Protein AF-0000000086434355 (afdb_homodimer)

pLDDT: mean 96.26, std 4.73, range [64.69, 98.94]

Nearest PDB structures (foldseek):
  9ayz-assembly1_A  TM=9.873E-01  e=5.883E-14  Homo sapiens
  1rq3-assembly1_A  TM=9.863E-01  e=6.807E-14  Homo sapiens
  1xye-assembly1_C  TM=9.843E-01  e=6.807E-14  Homo sapiens
  1y09-assembly1_A  TM=9.846E-01  e=1.714E-13  Homo sapiens
  1xz4-assembly1_A  TM=9.832E-01  e=1.800E-13  Homo sapiens

InterPro domains:
  IPR000971 Globin [PF00042] (28-137)
  IPR000971 Globin [PS01033] (2-142)
  IPR002338 Hemoglobin, alpha-type [PR00612] (16-28)
  IPR002338 Hemoglobin, alpha-type [PR00612] (33-43)
  IPR002338 Hemoglobin, alpha-type [PR00612] (48-57)
  IPR002338 Hemoglobin, alpha-type [PR00612] (75-88)
  IPR002338 Hemoglobin, alpha-type [PR00612] (123-139)
  IPR002338 Hemoglobin, alpha-type [cd08927] (3-142)
  IPR002340 Hemoglobin, zeta [PR00816] (2-14)
  IPR002340 Hemoglobin, zeta [PR00816] (49-58)
  IPR002340 Hemoglobin, zeta [PR00816] (73-79)
  IPR002340 Hemoglobin, zeta [PR00816] (131-139)
  IPR009050 Globin-like superfamily [SSF46458] (1-142)
  IPR012292 Globin/Protoglobin [G3DSA:1.10.490.10] (2-142)
  IPR050056 Hemoglobin and related oxygen transporters [PTHR11442] (1-142)

Sequence (284 aa):
MSLTKTERAIIVSMWGKISTQADAIGTETLERLFLSHPQTKTYFPHFDLHAGSAQLRAHGSKVVAAVGDAVKSIDNIAGALARLSELHAYILRVDPVNFKLLSHCLLVTVAARFPADFTAEAHAAWDKFLSVVSSVLTEKYRMSLTKTERAIIVSMWGKISTQADAIGTETLERLFLSHPQTKTYFPHFDLHAGSAQLRAHGSKVVAAVGDAVKSIDNIAGALARLSELHAYILRVDPVNFKLLSHCLLVTVAARFPADFTAEAHAAWDKFLSVVSSVLTEKYR

Foldseek 3Di:
DAADPVLLVLQLVLVVVCVVVQLVLLLQLVLCLCVVPVVQCVLVVPFDNDPPTPVSSVVRSVVSVLVVQCSVPVVCNLVSCVVLLCCCQPPSNRDLVSLLSSLVSSLVSSCVVCVPSCDPSSSVSSNVSSVVNSCSSCVPND/DAADPVLLVLQLVLVVVCVVVQLVLLLQLVLCLCVVPVVQCVLVVPFDNDPPTPRSSVVRSVVSVLVVQCSVPVVCNLVSCVVLLCCCQPPSNRDLVSLLSSLVSSLVSSCVVCVPSCDPSSSVSSNVSSVVNSCSSPVPND

Organism: Microcebus murinus (NCBI:txid30608)

Radius of gyration: 18.79 Å; Cα contacts (8 Å, |Δi|>4): 363; chains: 2; bounding box: 42×48×47 Å

Structure (mmCIF, N/CA/C/O backbone):
data_AF-0000000086434355-model_v1
#
loop_
_entity.id
_entity.type
_entity.pdbx_description
1 polymer 'Hemoglobin subunit zeta'
#
loop_
_atom_site.group_PDB
_atom_site.id
_atom_site.type_symbol
_atom_site.label_atom_id
_atom_site.label_alt_id
_atom_site.label_comp_id
_atom_site.label_asym_id
_atom_site.label_entity_id
_atom_site.label_seq_id
_atom_site.pdbx_PDB_ins_code
_atom_site.Cartn_x
_atom_site.Cartn_y
_atom_site.Cartn_z
_atom_site.occupancy
_atom_site.B_iso_or_equiv
_atom_site.auth_seq_id
_atom_site.auth_comp_id
_atom_site.auth_asym_id
_atom_site.auth_atom_id
_atom_site.pdbx_PDB_model_num
ATOM 1 N N . MET A 1 1 ? 12.523 -3.984 -14.367 1 66.5 1 MET A N 1
ATOM 2 C CA . MET A 1 1 ? 13.516 -3.766 -13.312 1 66.5 1 MET A CA 1
ATOM 3 C C . MET A 1 1 ? 14 -5.09 -12.742 1 66.5 1 MET A C 1
ATOM 5 O O . MET A 1 1 ? 13.211 -6.004 -12.516 1 66.5 1 MET A O 1
ATOM 9 N N . SER A 1 2 ? 15.258 -5.305 -12.781 1 87.19 2 SER A N 1
ATOM 10 C CA . SER A 1 2 ? 15.812 -6.59 -12.375 1 87.19 2 SER A CA 1
ATOM 11 C C . SER A 1 2 ? 16.031 -6.645 -10.859 1 87.19 2 SER A C 1
ATOM 13 O O . SER A 1 2 ? 16.328 -5.625 -10.242 1 87.19 2 SER A O 1
ATOM 15 N N . LEU A 1 3 ? 15.734 -7.812 -10.273 1 96.88 3 LEU A N 1
ATOM 16 C CA . LEU A 1 3 ? 15.953 -8.07 -8.852 1 96.88 3 LEU A CA 1
ATOM 17 C C . LEU A 1 3 ? 17.422 -8.406 -8.578 1 96.88 3 LEU A C 1
ATOM 19 O O . LEU A 1 3 ? 18.047 -9.141 -9.344 1 96.88 3 LEU A O 1
ATOM 23 N N . THR A 1 4 ? 17.969 -7.824 -7.551 1 97.12 4 THR A N 1
ATOM 24 C CA . THR A 1 4 ? 19.312 -8.172 -7.125 1 97.12 4 THR A CA 1
ATOM 25 C C . THR A 1 4 ? 19.328 -9.5 -6.379 1 97.12 4 THR A C 1
ATOM 27 O O . THR A 1 4 ? 18.266 -10.031 -6.035 1 97.12 4 THR A O 1
ATOM 30 N N . LYS A 1 5 ? 20.547 -10.031 -6.105 1 97.31 5 LYS A N 1
ATOM 31 C CA . LYS A 1 5 ? 20.672 -11.273 -5.348 1 97.31 5 LYS A CA 1
ATOM 32 C C . LYS A 1 5 ? 20.109 -11.125 -3.941 1 97.31 5 LYS A C 1
ATOM 34 O O . LYS A 1 5 ? 19.453 -12.039 -3.434 1 97.31 5 LYS A O 1
ATOM 39 N N . THR A 1 6 ? 20.375 -9.992 -3.305 1 97.88 6 THR A N 1
ATOM 40 C CA . THR A 1 6 ? 19.891 -9.734 -1.953 1 97.88 6 THR A CA 1
ATOM 41 C C . THR A 1 6 ? 18.359 -9.656 -1.934 1 97.88 6 THR A C 1
ATOM 43 O O . THR A 1 6 ? 17.719 -10.234 -1.057 1 97.88 6 THR A O 1
ATOM 46 N N . GLU A 1 7 ? 17.797 -8.93 -2.883 1 98.25 7 GLU A N 1
ATOM 47 C CA . GLU A 1 7 ? 16.344 -8.836 -2.973 1 98.25 7 GLU A CA 1
ATOM 48 C C . GLU A 1 7 ? 15.703 -10.211 -3.16 1 98.25 7 GLU A C 1
ATOM 50 O O . GLU A 1 7 ? 14.703 -10.531 -2.516 1 98.25 7 GLU A O 1
ATOM 55 N N . ARG A 1 8 ? 16.281 -11.023 -4.051 1 98.31 8 ARG A N 1
ATOM 56 C CA . ARG A 1 8 ? 15.773 -12.375 -4.301 1 98.31 8 ARG A CA 1
ATOM 57 C C . ARG A 1 8 ? 15.773 -13.203 -3.023 1 98.31 8 ARG A C 1
ATOM 59 O O . ARG A 1 8 ? 14.805 -13.914 -2.734 1 98.31 8 ARG A O 1
ATOM 66 N N . ALA A 1 9 ? 16.812 -13.117 -2.283 1 98.56 9 ALA A N 1
ATOM 67 C CA . ALA A 1 9 ? 16.922 -13.883 -1.04 1 98.56 9 ALA A CA 1
ATOM 68 C C . ALA A 1 9 ? 15.852 -13.453 -0.044 1 98.56 9 ALA A C 1
ATOM 70 O O . ALA A 1 9 ? 15.258 -14.297 0.637 1 98.56 9 ALA A O 1
ATOM 71 N N . ILE A 1 10 ? 15.648 -12.164 0.074 1 98.69 10 ILE A N 1
ATOM 72 C CA . ILE A 1 10 ? 14.641 -11.625 0.975 1 98.69 10 ILE A CA 1
ATOM 73 C C . ILE A 1 10 ? 13.25 -12.109 0.553 1 98.69 10 ILE A C 1
ATOM 75 O O . ILE A 1 10 ? 12.461 -12.539 1.392 1 98.69 10 ILE A O 1
ATOM 79 N N . ILE A 1 11 ? 12.984 -12.07 -0.766 1 98.81 11 ILE A N 1
ATOM 80 C CA . ILE A 1 11 ? 11.688 -12.453 -1.311 1 98.81 11 ILE A CA 1
ATOM 81 C C . ILE A 1 11 ? 11.422 -13.93 -1.021 1 98.81 11 ILE A C 1
ATOM 83 O O . ILE A 1 11 ? 10.352 -14.289 -0.532 1 98.81 11 ILE A O 1
ATOM 87 N N . VAL A 1 12 ? 12.383 -14.766 -1.285 1 98.69 12 VAL A N 1
ATOM 88 C CA . VAL A 1 12 ? 12.242 -16.203 -1.095 1 98.69 12 VAL A CA 1
ATOM 89 C C . VAL A 1 12 ? 12.086 -16.516 0.392 1 98.69 12 VAL A C 1
ATOM 91 O O . VAL A 1 12 ? 11.258 -17.344 0.775 1 98.69 12 VAL A O 1
ATOM 94 N N . SER A 1 13 ? 12.875 -15.898 1.212 1 98.69 13 SER A N 1
ATOM 95 C CA . SER A 1 13 ? 12.773 -16.109 2.652 1 98.69 13 SER A CA 1
ATOM 96 C C . SER A 1 13 ? 11.391 -15.734 3.172 1 98.69 13 SER A C 1
ATOM 98 O O . SER A 1 13 ? 10.789 -16.484 3.938 1 98.69 13 SER A O 1
ATOM 100 N N . MET A 1 14 ? 10.867 -14.594 2.793 1 98.75 14 MET A N 1
ATOM 101 C CA . MET A 1 14 ? 9.547 -14.156 3.223 1 98.75 14 MET A CA 1
ATOM 102 C C . MET A 1 14 ? 8.461 -15.094 2.699 1 98.75 14 MET A C 1
ATOM 104 O O . MET A 1 14 ? 7.469 -15.336 3.381 1 98.75 14 MET A O 1
ATOM 108 N N . TRP A 1 15 ? 8.68 -15.57 1.44 1 98.81 15 TRP A N 1
ATOM 109 C CA . TRP A 1 15 ? 7.711 -16.531 0.902 1 98.81 15 TRP A CA 1
ATOM 110 C C . TRP A 1 15 ? 7.609 -17.766 1.791 1 98.81 15 TRP A C 1
ATOM 112 O O . TRP A 1 15 ? 6.527 -18.328 1.95 1 98.81 15 TRP A O 1
ATOM 122 N N . GLY A 1 16 ? 8.734 -18.203 2.32 1 98.69 16 GLY A N 1
ATOM 123 C CA . GLY A 1 16 ? 8.711 -19.328 3.234 1 98.69 16 GLY A CA 1
ATOM 124 C C . GLY A 1 16 ? 7.719 -19.156 4.371 1 98.69 16 GLY A C 1
ATOM 125 O O . GLY A 1 16 ? 7.098 -20.125 4.812 1 98.69 16 GLY A O 1
ATOM 126 N N . LYS A 1 17 ? 7.547 -18 4.812 1 98.44 17 LYS A N 1
ATOM 127 C CA . LYS A 1 17 ? 6.578 -17.688 5.863 1 98.44 17 LYS A CA 1
ATOM 128 C C . LYS A 1 17 ? 5.172 -17.547 5.285 1 98.44 17 LYS A C 1
ATOM 130 O O . LYS A 1 17 ? 4.215 -18.109 5.816 1 98.44 17 LYS A O 1
ATOM 135 N N . ILE A 1 18 ? 5.016 -16.844 4.227 1 98.69 18 ILE A N 1
ATOM 136 C CA . ILE A 1 18 ? 3.732 -16.562 3.594 1 98.69 18 ILE A CA 1
ATOM 137 C C . ILE A 1 18 ? 3.066 -17.875 3.172 1 98.69 18 ILE A C 1
ATOM 139 O O . ILE A 1 18 ? 1.862 -18.047 3.369 1 98.69 18 ILE A O 1
ATOM 143 N N . SER A 1 19 ? 3.896 -18.75 2.633 1 98.5 19 SER A N 1
ATOM 144 C CA . SER A 1 19 ? 3.361 -20 2.08 1 98.5 19 SER A CA 1
ATOM 145 C C . SER A 1 19 ? 2.719 -20.844 3.166 1 98.5 19 SER A C 1
ATOM 147 O O . SER A 1 19 ? 1.856 -21.688 2.877 1 98.5 19 SER A O 1
ATOM 149 N N . THR A 1 20 ? 3.096 -20.656 4.426 1 98.31 20 THR A N 1
ATOM 150 C CA . THR A 1 20 ? 2.539 -21.422 5.527 1 98.31 20 THR A CA 1
ATOM 151 C C . THR A 1 20 ? 1.112 -20.984 5.836 1 98.31 20 THR A C 1
ATOM 153 O O . THR A 1 20 ? 0.379 -21.672 6.543 1 98.31 20 THR A O 1
ATOM 156 N N . GLN A 1 21 ? 0.699 -19.828 5.344 1 98.06 21 GLN A N 1
ATOM 157 C CA . GLN A 1 21 ? -0.635 -19.281 5.57 1 98.06 21 GLN A CA 1
ATOM 158 C C . GLN A 1 21 ? -1.243 -18.75 4.27 1 98.06 21 GLN A C 1
ATOM 160 O O . GLN A 1 21 ? -1.937 -17.734 4.27 1 98.06 21 GLN A O 1
ATOM 165 N N . AL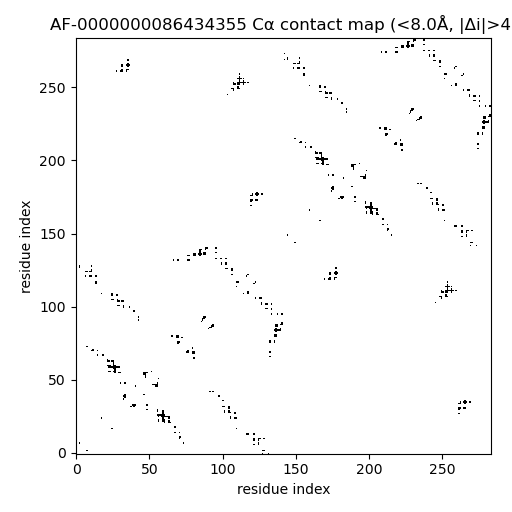A A 1 22 ? -0.923 -19.359 3.213 1 97.25 22 ALA A N 1
ATOM 166 C CA . ALA A 1 22 ? -1.22 -18.859 1.871 1 97.25 22 ALA A CA 1
ATOM 167 C C . ALA A 1 22 ? -2.717 -18.609 1.695 1 97.25 22 ALA A C 1
ATOM 169 O O . ALA A 1 22 ? -3.129 -17.547 1.234 1 97.25 22 ALA A O 1
ATOM 170 N N . ASP A 1 23 ? -3.576 -19.562 2.121 1 96.75 23 ASP A N 1
ATOM 171 C CA . ASP A 1 23 ? -5.016 -19.438 1.919 1 96.75 23 ASP A CA 1
ATOM 172 C C . ASP A 1 23 ? -5.59 -18.266 2.705 1 96.75 23 ASP A C 1
ATOM 174 O O . ASP A 1 23 ? -6.395 -17.5 2.176 1 96.75 23 ASP A O 1
ATOM 178 N N . ALA A 1 24 ? -5.188 -18.203 3.959 1 97.19 24 ALA A N 1
ATOM 179 C CA . ALA A 1 24 ? -5.668 -17.109 4.809 1 97.19 24 ALA A CA 1
ATOM 180 C C . ALA A 1 24 ? -5.199 -15.758 4.281 1 97.19 24 ALA A C 1
ATOM 182 O O . ALA A 1 24 ? -5.973 -14.797 4.262 1 97.19 24 ALA A O 1
ATOM 183 N N . ILE A 1 25 ? -3.957 -15.672 3.82 1 98.44 25 ILE A N 1
ATOM 184 C CA . ILE A 1 25 ? -3.383 -14.43 3.316 1 98.44 25 ILE A CA 1
ATOM 185 C C . ILE A 1 25 ? -4.078 -14.031 2.018 1 98.44 25 ILE A C 1
ATOM 187 O O . ILE A 1 25 ? -4.441 -12.867 1.832 1 98.44 25 ILE A O 1
ATOM 191 N N . GLY A 1 26 ? -4.285 -14.992 1.132 1 98.44 26 GLY A N 1
ATOM 192 C CA . GLY A 1 26 ? -4.992 -14.711 -0.105 1 9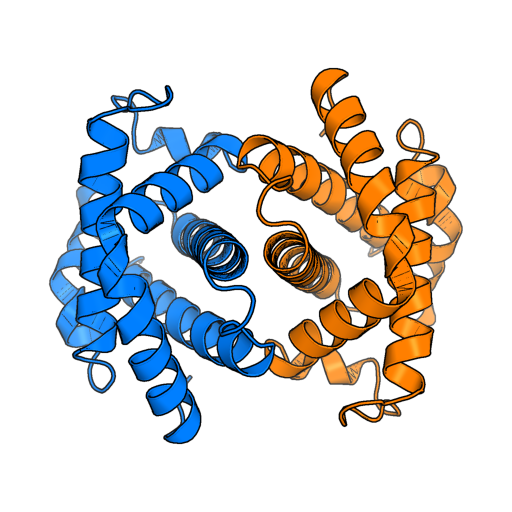8.44 26 GLY A CA 1
ATOM 193 C C . GLY A 1 26 ? -6.402 -14.195 0.119 1 98.44 26 GLY A C 1
ATOM 194 O O . GLY A 1 26 ? -6.816 -13.211 -0.496 1 98.44 26 GLY A O 1
ATOM 195 N N . THR A 1 27 ? -7.109 -14.836 1.021 1 97.94 27 THR A N 1
ATOM 196 C CA . THR A 1 27 ? -8.484 -14.438 1.321 1 97.94 27 THR A CA 1
ATOM 197 C C . THR A 1 27 ? -8.531 -13.023 1.89 1 97.94 27 THR A C 1
ATOM 199 O O . THR A 1 27 ? -9.32 -12.195 1.439 1 97.94 27 THR A O 1
ATOM 202 N N . GLU A 1 28 ? -7.711 -12.773 2.836 1 97.81 28 GLU A N 1
ATOM 203 C CA . GLU A 1 28 ? -7.688 -11.453 3.467 1 97.81 28 GLU A CA 1
ATOM 204 C C . GLU A 1 28 ? -7.258 -10.375 2.477 1 97.81 28 GLU A C 1
ATOM 206 O O . GLU A 1 28 ? -7.762 -9.258 2.518 1 97.81 28 GLU A O 1
ATOM 211 N N . THR A 1 29 ? -6.32 -10.703 1.637 1 98.56 29 THR A N 1
ATOM 212 C CA . THR A 1 29 ? -5.871 -9.758 0.621 1 98.56 29 THR A CA 1
ATOM 213 C C . THR A 1 29 ? -7.027 -9.344 -0.281 1 98.56 29 THR A C 1
ATOM 215 O O . THR A 1 29 ? -7.211 -8.156 -0.564 1 98.56 29 THR A O 1
ATOM 218 N N . LEU A 1 30 ? -7.84 -10.297 -0.682 1 98.12 30 LEU A N 1
ATOM 219 C CA . LEU A 1 30 ? -8.984 -10 -1.531 1 98.12 30 LEU A CA 1
ATOM 220 C C . LEU A 1 30 ? -10.039 -9.211 -0.76 1 98.12 30 LEU A C 1
ATOM 222 O O . LEU A 1 30 ? -10.68 -8.312 -1.312 1 98.12 30 LEU A O 1
ATOM 226 N N . GLU A 1 31 ? -10.25 -9.57 0.471 1 97.75 31 GLU A N 1
ATOM 227 C CA . GLU A 1 31 ? -11.172 -8.805 1.306 1 97.75 31 GLU A CA 1
ATOM 228 C C . GLU A 1 31 ? -10.766 -7.336 1.375 1 97.75 31 GLU A C 1
ATOM 230 O O . GLU A 1 31 ? -11.602 -6.445 1.21 1 97.75 31 GLU A O 1
ATOM 235 N N . ARG A 1 32 ? -9.516 -7.078 1.602 1 98.31 32 ARG A N 1
ATOM 236 C CA . ARG A 1 32 ? -9.008 -5.711 1.651 1 98.31 32 ARG A CA 1
ATOM 237 C C . ARG A 1 32 ? -9.172 -5.016 0.304 1 98.31 32 ARG A C 1
ATOM 239 O O . ARG A 1 32 ? -9.492 -3.826 0.249 1 98.31 32 ARG A O 1
ATOM 246 N N . LEU A 1 33 ? -8.961 -5.789 -0.751 1 98.44 33 LEU A N 1
ATOM 247 C CA . LEU A 1 33 ? -9.117 -5.203 -2.078 1 98.44 33 LEU A CA 1
ATOM 248 C C . LEU A 1 33 ? -10.547 -4.719 -2.299 1 98.44 33 LEU A C 1
ATOM 250 O O . LEU A 1 33 ? -10.766 -3.568 -2.686 1 98.44 33 LEU A O 1
ATOM 254 N N . PHE A 1 34 ? -11.523 -5.523 -2.002 1 97.88 34 PHE A N 1
ATOM 255 C CA . PHE A 1 34 ? -12.914 -5.195 -2.32 1 97.88 34 PHE A CA 1
ATOM 256 C C . PHE A 1 34 ? -13.445 -4.129 -1.372 1 97.88 34 PHE A C 1
ATOM 258 O O . PHE A 1 34 ? -14.273 -3.305 -1.765 1 97.88 34 PHE A O 1
ATOM 265 N N . LEU A 1 35 ? -12.977 -4.07 -0.185 1 97.19 35 LEU A N 1
ATOM 266 C CA . LEU A 1 35 ? -13.43 -3.055 0.761 1 97.19 35 LEU A CA 1
ATOM 267 C C . LEU A 1 35 ? -12.789 -1.704 0.457 1 97.19 35 LEU A C 1
ATOM 269 O O . LEU A 1 35 ? -13.445 -0.666 0.549 1 97.19 35 LEU A O 1
ATOM 273 N N . SER A 1 36 ? -11.547 -1.716 0.035 1 97.81 36 SER A N 1
ATOM 274 C CA . SER A 1 36 ? -10.836 -0.47 -0.225 1 97.81 36 SER A CA 1
ATOM 275 C C . SER A 1 36 ? -11.133 0.057 -1.625 1 97.81 36 SER A C 1
ATOM 277 O O . SER A 1 36 ? -11.094 1.267 -1.859 1 97.81 36 SER A O 1
ATOM 279 N N . HIS A 1 37 ? -11.359 -0.872 -2.535 1 97.94 37 HIS A N 1
ATOM 280 C CA . HIS A 1 37 ? -11.609 -0.533 -3.934 1 97.94 37 HIS A CA 1
ATOM 281 C C . HIS A 1 37 ? -12.828 -1.27 -4.473 1 97.94 37 HIS A C 1
ATOM 283 O O . HIS A 1 37 ? -12.703 -2.121 -5.355 1 97.94 37 HIS A O 1
ATOM 289 N N . PRO A 1 38 ? -14 -0.85 -4.051 1 96.19 38 PRO A N 1
ATOM 290 C CA . PRO A 1 38 ? -15.219 -1.585 -4.395 1 96.19 38 PRO A CA 1
ATOM 291 C C . PRO A 1 38 ? -15.453 -1.663 -5.902 1 96.19 38 PRO A C 1
ATOM 293 O O . PRO A 1 38 ? -16.125 -2.584 -6.379 1 96.19 38 PRO A O 1
ATOM 296 N N . GLN A 1 39 ? -14.883 -0.741 -6.684 1 96 39 GLN A N 1
ATOM 297 C CA . GLN A 1 39 ? -15.055 -0.746 -8.133 1 96 39 GLN A CA 1
ATOM 298 C C . GLN A 1 39 ? -14.438 -1.993 -8.758 1 96 39 GLN A C 1
ATOM 300 O O . GLN A 1 39 ? -14.805 -2.387 -9.867 1 96 39 GLN A O 1
ATOM 305 N N . THR A 1 40 ? -13.484 -2.691 -8.07 1 97.12 40 THR A N 1
ATOM 306 C CA . THR A 1 40 ? -12.836 -3.887 -8.594 1 97.12 40 THR A CA 1
ATOM 307 C C . THR A 1 40 ? -13.812 -5.062 -8.625 1 97.12 40 THR A C 1
ATOM 309 O O . THR A 1 40 ? -13.602 -6.035 -9.352 1 97.12 40 THR A O 1
ATOM 312 N N . LYS A 1 41 ? -14.844 -4.949 -7.891 1 95.38 41 LYS A N 1
ATOM 313 C CA . LYS A 1 41 ? -15.836 -6.012 -7.809 1 95.38 41 LYS A CA 1
ATOM 314 C C . LYS A 1 41 ? -16.516 -6.227 -9.156 1 95.38 41 LYS A C 1
ATOM 316 O O . LYS A 1 41 ? -17.062 -7.301 -9.422 1 95.38 41 LYS A O 1
ATOM 321 N N . THR A 1 42 ? -16.484 -5.242 -10.031 1 95.81 42 THR A N 1
ATOM 322 C CA . THR A 1 42 ? -17.125 -5.312 -11.336 1 95.81 42 THR A CA 1
ATOM 323 C C . THR A 1 42 ? -16.656 -6.535 -12.109 1 95.81 42 THR A C 1
ATOM 325 O O . THR A 1 42 ? -17.406 -7.109 -12.898 1 95.81 42 THR A O 1
ATOM 328 N N . TYR A 1 43 ? -15.484 -7.031 -11.836 1 94.38 43 TYR A N 1
ATOM 329 C CA . TYR A 1 43 ? -14.891 -8.148 -12.555 1 94.38 43 TYR A CA 1
ATOM 330 C C . TYR A 1 43 ? -15.234 -9.477 -11.883 1 94.38 43 TYR A C 1
ATOM 332 O O . TYR A 1 43 ? -14.906 -10.547 -12.406 1 94.38 43 TYR A O 1
ATOM 340 N N . PHE A 1 44 ? -15.891 -9.328 -10.742 1 95.19 44 PHE A N 1
ATOM 341 C CA . PHE A 1 44 ? -16.25 -10.492 -9.945 1 95.19 44 PHE A CA 1
ATOM 342 C C . PHE A 1 44 ? -17.734 -10.453 -9.562 1 95.19 44 PHE A C 1
ATOM 344 O O . PHE A 1 44 ? -18.078 -10.594 -8.391 1 95.19 44 PHE A O 1
ATOM 351 N N . PRO A 1 45 ? -18.578 -10.312 -10.516 1 91.69 45 PRO A N 1
ATOM 352 C CA . PRO A 1 45 ? -19.984 -10.039 -10.227 1 91.69 45 PRO A CA 1
ATOM 353 C C . PRO A 1 45 ? -20.625 -11.125 -9.359 1 91.69 45 PRO A C 1
ATOM 355 O O . PRO A 1 45 ? -21.562 -10.844 -8.602 1 91.69 45 PRO A O 1
ATOM 358 N N . HIS A 1 46 ? -20.141 -12.305 -9.32 1 90.19 46 HIS A N 1
ATOM 359 C CA . HIS A 1 46 ? -20.812 -13.398 -8.617 1 90.19 46 HIS A CA 1
ATOM 360 C C . HIS A 1 46 ? -20.188 -13.633 -7.246 1 90.19 46 HIS A C 1
ATOM 362 O O . HIS A 1 46 ? -20.625 -14.508 -6.5 1 90.19 46 HIS A O 1
ATOM 368 N N . PHE A 1 47 ? -19.219 -12.867 -6.93 1 91.88 47 PHE A N 1
ATOM 369 C CA . PHE A 1 47 ? -18.547 -13.086 -5.656 1 91.88 47 PHE A CA 1
ATOM 370 C C . PHE A 1 47 ? -19.422 -12.648 -4.492 1 91.88 47 PHE A C 1
ATOM 372 O O . PHE A 1 47 ? -19.984 -11.547 -4.512 1 91.88 47 PHE A O 1
ATOM 379 N N . ASP A 1 48 ? -19.516 -13.453 -3.572 1 91.75 48 ASP A N 1
ATOM 380 C CA . ASP A 1 48 ? -20.031 -13.078 -2.256 1 91.75 48 ASP A CA 1
ATOM 381 C C . ASP A 1 48 ? -18.922 -12.469 -1.393 1 91.75 48 ASP A C 1
ATOM 383 O O . ASP A 1 48 ? -17.859 -13.07 -1.212 1 91.75 48 ASP A O 1
ATOM 387 N N . LEU A 1 49 ? -19.125 -11.281 -0.75 1 88.25 49 LEU A N 1
ATOM 388 C CA . LEU A 1 49 ? -18.062 -10.578 -0.048 1 88.25 49 LEU A CA 1
ATOM 389 C C . LEU A 1 49 ? -18.25 -10.664 1.463 1 88.25 49 LEU A C 1
ATOM 391 O O . LEU A 1 49 ? -17.562 -9.984 2.223 1 88.25 49 LEU A O 1
ATOM 395 N N . HIS A 1 50 ? -19.078 -11.453 1.867 1 86.69 50 HIS A N 1
ATOM 396 C CA . HIS A 1 50 ? -19.266 -11.617 3.303 1 86.69 50 HIS A CA 1
ATOM 397 C C . HIS A 1 50 ? -18.125 -12.398 3.934 1 86.69 50 HIS A C 1
ATOM 399 O O . HIS A 1 50 ? -17.391 -13.102 3.234 1 86.69 50 HIS A O 1
ATOM 405 N N . ALA A 1 51 ? -17.984 -12.211 5.23 1 83.75 51 ALA A N 1
ATOM 406 C CA . ALA A 1 51 ? -16.953 -12.938 5.965 1 83.75 51 ALA A CA 1
ATOM 407 C C . ALA A 1 51 ? 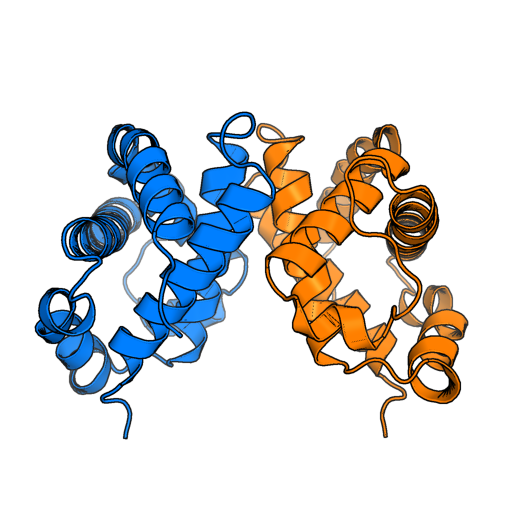-17.125 -14.445 5.785 1 83.75 51 ALA A C 1
ATOM 409 O O . ALA A 1 51 ? -18.234 -14.977 5.902 1 83.75 51 ALA A O 1
ATOM 410 N N . GLY A 1 52 ? -16.078 -15.094 5.438 1 84.75 52 GLY A N 1
ATOM 411 C CA . GLY A 1 52 ? -16.109 -16.547 5.277 1 84.75 52 GLY A CA 1
ATOM 412 C C . GLY A 1 52 ? -16.516 -16.969 3.881 1 84.75 52 GLY A C 1
ATOM 413 O O . GLY A 1 52 ? -16.734 -18.156 3.631 1 84.75 52 GLY A O 1
ATOM 414 N N . SER A 1 53 ? -16.656 -16.156 2.975 1 93 53 SER A N 1
ATOM 415 C CA . SER A 1 53 ? -17.016 -16.438 1.591 1 93 53 SER A CA 1
ATOM 416 C C . SER A 1 53 ? -16.109 -17.5 0.989 1 93 53 SER A C 1
ATOM 418 O O . SER A 1 53 ? -14.891 -17.359 0.991 1 93 53 SER A O 1
ATOM 420 N N . ALA A 1 54 ? -16.75 -18.547 0.428 1 94.38 54 ALA A N 1
ATOM 421 C CA . ALA A 1 54 ? -16.016 -19.609 -0.241 1 94.38 54 ALA A CA 1
ATOM 422 C C . ALA A 1 54 ? -15.367 -19.109 -1.528 1 94.38 54 ALA A C 1
ATOM 424 O O . ALA A 1 54 ? -14.281 -19.562 -1.901 1 94.38 54 ALA A O 1
ATOM 425 N N . GLN A 1 55 ? -16.047 -18.203 -2.158 1 95.81 55 GLN A N 1
ATOM 426 C CA . GLN A 1 55 ? -15.516 -17.641 -3.402 1 95.81 55 GLN A CA 1
ATOM 427 C C . GLN A 1 55 ? -14.258 -16.828 -3.148 1 95.81 55 GLN A C 1
ATOM 429 O O . GLN A 1 55 ? -13.281 -16.922 -3.895 1 95.81 55 GLN A O 1
ATOM 434 N N . LEU A 1 56 ? -14.266 -16.047 -2.078 1 96.06 56 LEU A N 1
ATOM 435 C CA . LEU A 1 56 ? -13.078 -15.289 -1.703 1 96.06 56 LEU A CA 1
ATOM 436 C C . LEU A 1 56 ? -11.922 -16.219 -1.345 1 96.06 56 LEU A C 1
ATOM 438 O O . LEU A 1 56 ? -10.789 -15.984 -1.764 1 96.06 56 LEU A O 1
ATOM 442 N N . ARG A 1 57 ? -12.273 -17.234 -0.656 1 96.88 57 ARG A N 1
ATOM 443 C CA . ARG A 1 57 ? -11.234 -18.172 -0.254 1 96.88 57 ARG A CA 1
ATOM 444 C C . ARG A 1 57 ? -10.625 -18.859 -1.469 1 96.88 57 ARG A C 1
ATOM 446 O O . ARG A 1 57 ? -9.398 -18.953 -1.588 1 96.88 57 ARG A O 1
ATOM 453 N N . ALA A 1 58 ? -11.422 -19.328 -2.346 1 97 58 ALA A N 1
ATOM 454 C CA . ALA A 1 58 ? -10.961 -20.062 -3.525 1 97 58 ALA A CA 1
ATOM 455 C C . ALA A 1 58 ? -10.109 -19.156 -4.422 1 97 58 ALA A C 1
ATOM 457 O O . ALA A 1 58 ? -9.016 -19.547 -4.844 1 97 58 ALA A O 1
ATOM 458 N N . HIS A 1 59 ? -10.586 -17.938 -4.727 1 97.25 59 HIS A N 1
ATOM 459 C CA . HIS A 1 59 ? -9.836 -17.062 -5.609 1 97.25 59 HIS A CA 1
ATOM 460 C C . HIS A 1 59 ? -8.586 -16.516 -4.922 1 97.25 59 HIS A C 1
ATOM 462 O O . HIS A 1 59 ? -7.547 -16.359 -5.559 1 97.25 59 HIS A O 1
ATOM 468 N N . GLY A 1 60 ? -8.719 -16.234 -3.605 1 97.62 60 GLY A N 1
ATOM 469 C CA . GLY A 1 60 ? -7.547 -15.82 -2.852 1 97.62 60 GLY A CA 1
ATOM 470 C C . GLY A 1 60 ? -6.43 -16.844 -2.887 1 97.62 60 GLY A C 1
ATOM 471 O O . GLY A 1 60 ? -5.258 -16.484 -3.027 1 97.62 60 GLY A O 1
ATOM 472 N N . SER A 1 61 ? -6.812 -18.078 -2.797 1 97.69 61 SER A N 1
ATOM 473 C CA . SER A 1 61 ? -5.844 -19.172 -2.869 1 97.69 61 SER A CA 1
ATOM 474 C C . SER A 1 61 ? -5.164 -19.203 -4.234 1 97.69 61 SER A C 1
ATOM 476 O O . SER A 1 61 ? -3.959 -19.438 -4.328 1 97.69 61 SER A O 1
ATOM 478 N N . LYS A 1 62 ? -5.898 -18.953 -5.27 1 97.5 62 LYS A N 1
ATOM 479 C CA . LYS A 1 62 ? -5.332 -18.938 -6.617 1 97.5 62 LYS A CA 1
ATOM 480 C C . LYS A 1 62 ? -4.34 -17.797 -6.781 1 97.5 62 LYS A C 1
ATOM 482 O O . LYS A 1 62 ? -3.287 -17.953 -7.398 1 97.5 62 LYS A O 1
ATOM 487 N N . VAL A 1 63 ? -4.719 -16.656 -6.258 1 97.94 63 VAL A N 1
ATOM 488 C CA . VAL A 1 63 ? -3.881 -15.461 -6.367 1 97.94 63 VAL A CA 1
ATOM 489 C C . VAL A 1 63 ? -2.535 -15.711 -5.691 1 97.94 63 VAL A C 1
ATOM 49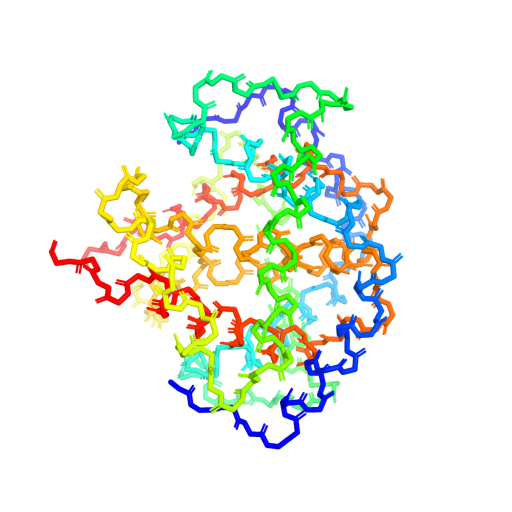1 O O . VAL A 1 63 ? -1.479 -15.492 -6.289 1 97.94 63 VAL A O 1
ATOM 494 N N . VAL A 1 64 ? -2.539 -16.172 -4.449 1 98.56 64 VAL A N 1
ATOM 495 C CA . VAL A 1 64 ? -1.302 -16.359 -3.697 1 98.56 64 VAL A CA 1
ATOM 496 C C . VAL A 1 64 ? -0.501 -17.516 -4.285 1 98.56 64 VAL A C 1
ATOM 498 O O . VAL A 1 64 ? 0.731 -17.484 -4.297 1 98.56 64 VAL A O 1
ATOM 501 N N . ALA A 1 65 ? -1.191 -18.531 -4.805 1 98.31 65 ALA A N 1
ATOM 502 C CA . ALA A 1 65 ? -0.492 -19.625 -5.492 1 98.31 65 ALA A CA 1
ATOM 503 C C . ALA A 1 65 ? 0.284 -19.094 -6.695 1 98.31 65 ALA A C 1
ATOM 505 O O . ALA A 1 65 ? 1.414 -19.516 -6.945 1 98.31 65 ALA A O 1
ATOM 506 N N . ALA A 1 66 ? -0.335 -18.172 -7.461 1 98.44 66 ALA A N 1
ATOM 507 C CA . ALA A 1 66 ? 0.34 -17.578 -8.609 1 98.44 66 ALA A CA 1
ATOM 508 C C . ALA A 1 66 ? 1.558 -16.766 -8.164 1 98.44 66 ALA A C 1
ATOM 510 O O . ALA A 1 66 ? 2.596 -16.781 -8.836 1 98.44 66 ALA A O 1
ATOM 511 N N . VAL A 1 67 ? 1.404 -16.062 -7.078 1 98.81 67 VAL A N 1
ATOM 512 C CA . VAL A 1 67 ? 2.539 -15.344 -6.504 1 98.81 67 VAL A CA 1
ATOM 513 C C . VAL A 1 67 ? 3.641 -16.328 -6.137 1 98.81 67 VAL A C 1
ATOM 515 O O . VAL A 1 67 ? 4.82 -16.078 -6.391 1 98.81 67 VAL A O 1
ATOM 518 N N . GLY A 1 68 ? 3.293 -17.406 -5.527 1 98.75 68 GLY A N 1
ATOM 519 C CA . GLY A 1 68 ? 4.25 -18.453 -5.207 1 98.75 68 GLY A CA 1
ATOM 520 C C . GLY A 1 68 ? 4.961 -19.016 -6.426 1 98.75 68 GLY A C 1
ATOM 521 O O . GLY A 1 68 ? 6.172 -19.234 -6.395 1 98.75 68 GLY A O 1
ATOM 522 N N . ASP A 1 69 ? 4.238 -19.25 -7.504 1 98.5 69 ASP A N 1
ATOM 523 C CA . ASP A 1 69 ? 4.84 -19.703 -8.75 1 98.5 69 ASP A CA 1
ATOM 524 C C . ASP A 1 69 ? 5.879 -18.703 -9.258 1 98.5 69 ASP A C 1
ATOM 526 O O . ASP A 1 69 ? 6.941 -19.109 -9.75 1 98.5 69 ASP A O 1
ATOM 530 N N . ALA A 1 70 ? 5.516 -17.453 -9.18 1 98.62 70 ALA A N 1
ATOM 531 C CA . ALA A 1 70 ? 6.449 -16.406 -9.578 1 98.62 70 ALA A CA 1
ATOM 532 C C . ALA A 1 70 ? 7.711 -16.438 -8.719 1 98.62 70 ALA A C 1
ATOM 534 O O . ALA A 1 70 ? 8.82 -16.281 -9.234 1 98.62 70 ALA A O 1
ATOM 535 N N . VAL A 1 71 ? 7.57 -16.641 -7.387 1 98.81 71 VAL A N 1
ATOM 536 C CA . VAL A 1 71 ? 8.711 -16.703 -6.48 1 98.81 71 VAL A CA 1
ATOM 537 C C . VAL A 1 71 ? 9.602 -17.891 -6.844 1 98.81 71 VAL A C 1
ATOM 539 O O . VAL A 1 71 ? 10.82 -17.766 -6.906 1 98.81 71 VAL A O 1
ATOM 542 N N . LYS A 1 72 ? 9 -19 -7.105 1 98.19 72 LYS A N 1
ATOM 543 C CA . LYS A 1 72 ? 9.734 -20.219 -7.43 1 98.19 72 LYS A CA 1
ATOM 544 C C . LYS A 1 72 ? 10.477 -20.078 -8.758 1 98.19 72 LYS A C 1
ATOM 546 O O . LYS A 1 72 ? 11.492 -20.75 -8.977 1 98.19 72 LYS A O 1
ATOM 551 N N . SER A 1 73 ? 9.953 -19.25 -9.602 1 98.31 73 SER A N 1
ATOM 552 C CA . SER A 1 73 ? 10.547 -19 -10.914 1 98.31 73 SER A CA 1
ATOM 553 C C . SER A 1 73 ? 11.062 -17.562 -11.023 1 98.31 73 SER A C 1
ATOM 555 O O . SER A 1 73 ? 10.844 -16.906 -12.039 1 98.31 73 SER A O 1
ATOM 557 N N . ILE A 1 74 ? 11.648 -17.094 -9.977 1 97.88 74 ILE A N 1
ATOM 558 C CA . ILE A 1 74 ? 12 -15.688 -9.828 1 97.88 74 ILE A CA 1
ATOM 559 C C . ILE A 1 74 ? 12.953 -15.273 -10.945 1 97.88 74 ILE A C 1
ATOM 561 O O . ILE A 1 74 ? 13.039 -14.094 -11.297 1 97.88 74 ILE A O 1
ATOM 565 N N . ASP A 1 75 ? 13.648 -16.219 -11.625 1 96.12 75 ASP A N 1
ATOM 566 C CA . ASP A 1 75 ? 14.555 -15.93 -12.734 1 96.12 75 ASP A CA 1
ATOM 567 C C . ASP A 1 75 ? 13.805 -15.898 -14.062 1 96.12 75 ASP A C 1
ATOM 569 O O . ASP A 1 75 ? 14.359 -15.484 -15.086 1 96.12 75 ASP A O 1
ATOM 573 N N . ASN A 1 76 ? 12.578 -16.328 -14.094 1 97.38 76 ASN A N 1
ATOM 574 C CA . ASN A 1 76 ? 11.742 -16.344 -15.289 1 97.38 76 ASN A CA 1
ATOM 575 C C . ASN A 1 76 ? 10.266 -16.203 -14.938 1 97.38 76 ASN A C 1
ATOM 577 O O . ASN A 1 76 ? 9.453 -17.062 -15.297 1 97.38 76 ASN A O 1
ATOM 581 N N . ILE A 1 77 ? 9.93 -15.062 -14.391 1 97.94 77 ILE A N 1
ATOM 582 C CA . ILE A 1 77 ? 8.57 -14.781 -13.945 1 97.94 77 ILE A CA 1
ATOM 583 C C . ILE A 1 77 ? 7.633 -14.727 -15.148 1 97.94 77 ILE A C 1
ATOM 585 O O . ILE A 1 77 ? 6.52 -15.25 -15.094 1 97.94 77 ILE A O 1
ATOM 589 N N . ALA A 1 78 ? 8.055 -14.133 -16.234 1 97.25 78 ALA A N 1
ATOM 590 C CA . ALA A 1 78 ? 7.242 -14.023 -17.438 1 97.25 78 ALA A CA 1
ATOM 591 C C . ALA A 1 78 ? 6.809 -15.398 -17.938 1 97.25 78 ALA A C 1
ATOM 593 O O . ALA A 1 78 ? 5.645 -15.602 -18.297 1 97.25 78 ALA A O 1
ATOM 594 N N . GLY A 1 79 ? 7.754 -16.328 -18 1 97.62 79 GLY A N 1
ATOM 595 C CA . GLY A 1 79 ? 7.418 -17.672 -18.406 1 97.62 79 GLY A CA 1
ATOM 596 C C . GLY A 1 79 ? 6.438 -18.359 -17.469 1 97.62 79 GLY A C 1
ATOM 597 O O . GLY A 1 79 ? 5.492 -19.016 -17.922 1 97.62 79 GLY A O 1
ATOM 598 N N . ALA A 1 80 ? 6.609 -18.219 -16.188 1 97.81 80 ALA A N 1
ATOM 599 C CA . ALA A 1 80 ? 5.789 -18.875 -15.172 1 97.81 80 ALA A CA 1
ATOM 600 C C . ALA A 1 80 ? 4.352 -18.375 -15.211 1 97.81 80 ALA A C 1
ATOM 602 O O . ALA A 1 80 ? 3.412 -19.109 -14.93 1 97.81 80 ALA A O 1
ATOM 603 N N . LEU A 1 81 ? 4.203 -17.047 -15.57 1 98 81 LEU A N 1
ATOM 604 C CA . LEU A 1 81 ? 2.877 -16.438 -15.469 1 98 81 LEU A CA 1
ATOM 605 C C . LEU A 1 81 ? 2.301 -16.172 -16.859 1 98 81 LEU A C 1
ATOM 607 O O . LEU A 1 81 ? 1.334 -15.43 -17 1 98 81 LEU A O 1
ATOM 611 N N . ALA A 1 82 ? 2.879 -16.766 -17.891 1 96.94 82 ALA A N 1
ATOM 612 C CA . ALA A 1 82 ? 2.482 -16.516 -19.281 1 96.94 82 ALA A CA 1
ATOM 613 C C . ALA A 1 82 ? 1.006 -16.828 -19.484 1 96.94 82 ALA A C 1
ATOM 615 O O . ALA A 1 82 ? 0.276 -16.031 -20.094 1 96.94 82 ALA A O 1
ATOM 616 N N . ARG A 1 83 ? 0.574 -17.984 -19.047 1 96.88 83 ARG A N 1
ATOM 617 C CA . ARG A 1 83 ? -0.815 -18.391 -19.234 1 96.88 83 ARG A CA 1
ATOM 618 C C . ARG A 1 83 ? -1.766 -17.453 -18.5 1 96.88 83 ARG A C 1
ATOM 620 O O . ARG A 1 83 ? -2.818 -17.078 -19.031 1 96.88 83 ARG A O 1
ATOM 627 N N . LEU A 1 84 ? -1.36 -17.031 -17.297 1 96.81 84 LEU A N 1
ATOM 628 C CA . LEU A 1 84 ? -2.193 -16.109 -16.531 1 96.81 84 LEU A CA 1
ATOM 629 C C . LEU A 1 84 ? -2.248 -14.742 -17.188 1 96.81 84 LEU A C 1
ATOM 631 O O . LEU A 1 84 ? -3.285 -14.078 -17.156 1 96.81 84 LEU A O 1
ATOM 635 N N . SER A 1 85 ? -1.104 -14.312 -17.688 1 96.44 85 SER A N 1
ATOM 636 C CA . SER A 1 85 ? -1.063 -13.047 -18.422 1 96.44 85 SER A CA 1
ATOM 637 C C . SER A 1 85 ? -2.041 -13.055 -19.594 1 96.44 85 SER A C 1
ATOM 639 O O . SER A 1 85 ? -2.818 -12.109 -19.75 1 96.44 85 SER A O 1
ATOM 641 N N . GLU A 1 86 ? -2.078 -14.078 -20.359 1 95.81 86 GLU A N 1
ATOM 642 C CA . GLU A 1 86 ? -2.988 -14.219 -21.5 1 95.81 86 GLU A CA 1
ATOM 643 C C . GLU A 1 86 ? -4.441 -14.273 -21.031 1 95.81 86 GLU A C 1
ATOM 645 O O . GLU A 1 86 ? -5.309 -13.617 -21.609 1 95.81 86 GLU A O 1
ATOM 650 N N . LEU A 1 87 ? -4.688 -15.047 -20.031 1 96 87 LEU A N 1
ATOM 651 C CA . LEU A 1 87 ? -6.031 -15.188 -19.484 1 96 87 LEU A CA 1
ATOM 652 C C . LEU A 1 87 ? -6.594 -13.844 -19.047 1 96 87 LEU A C 1
ATOM 654 O O . LEU A 1 87 ? -7.719 -13.484 -19.406 1 96 87 LEU A O 1
ATOM 658 N N . HIS A 1 88 ? -5.824 -13.023 -18.297 1 95.31 88 HIS A N 1
ATOM 659 C CA . HIS A 1 88 ? -6.297 -11.75 -17.75 1 95.31 88 HIS A CA 1
ATOM 660 C C . HIS A 1 88 ? -6.434 -10.695 -18.844 1 95.31 88 HIS A C 1
ATOM 662 O O . HIS A 1 88 ? -7.312 -9.836 -18.781 1 95.31 88 HIS A O 1
ATOM 668 N N . ALA A 1 89 ? -5.625 -10.805 -19.938 1 93.25 89 ALA A N 1
ATOM 669 C CA . ALA A 1 89 ? -5.633 -9.797 -21 1 93.25 89 ALA A CA 1
ATOM 670 C C . ALA A 1 89 ? -6.746 -10.07 -22 1 93.25 89 ALA A C 1
ATOM 672 O O . ALA A 1 89 ? -7.418 -9.141 -22.469 1 93.25 89 ALA A O 1
ATOM 673 N N . TYR A 1 90 ? -7.02 -11.281 -22.281 1 93.38 90 TYR A N 1
ATOM 674 C CA . TYR A 1 90 ? -7.836 -11.555 -23.453 1 93.38 90 TYR A CA 1
ATOM 675 C C . TYR A 1 90 ? -9.18 -12.164 -23.062 1 93.38 90 TYR A C 1
ATOM 677 O O . TYR A 1 90 ? -10.164 -12.023 -23.781 1 93.38 90 TYR A O 1
ATOM 685 N N . ILE A 1 91 ? -9.297 -12.75 -21.953 1 93.25 91 ILE A N 1
ATOM 686 C CA . ILE A 1 91 ? -10.539 -13.422 -21.578 1 93.25 91 ILE A CA 1
ATOM 687 C C . ILE A 1 91 ? -11.211 -12.664 -20.438 1 93.25 91 ILE A C 1
ATOM 689 O O . ILE A 1 91 ? -12.367 -12.234 -20.562 1 93.25 91 ILE A O 1
ATOM 693 N N . LEU A 1 92 ? -10.484 -12.445 -19.359 1 92.62 92 LEU A N 1
ATOM 694 C CA . LEU A 1 92 ? -11.07 -11.797 -18.203 1 92.62 92 LEU A CA 1
ATOM 695 C C . LEU A 1 92 ? -11.094 -10.281 -18.375 1 92.62 92 LEU A C 1
ATOM 697 O O . LEU A 1 92 ? -11.969 -9.602 -17.844 1 92.62 92 LEU A O 1
ATOM 701 N N . ARG A 1 93 ? -10.07 -9.742 -19.062 1 91.81 93 ARG A N 1
ATOM 702 C CA . ARG A 1 93 ? -9.961 -8.336 -19.422 1 91.81 93 ARG A CA 1
ATOM 703 C C . ARG A 1 93 ? -10.047 -7.441 -18.203 1 91.81 93 ARG A C 1
ATOM 705 O O . ARG A 1 93 ? -10.836 -6.496 -18.172 1 91.81 93 ARG A O 1
ATOM 712 N N . VAL A 1 94 ? -9.273 -7.809 -17.234 1 93.62 94 VAL A N 1
ATOM 713 C CA . VAL A 1 94 ? -9.211 -7.031 -16 1 93.62 94 VAL A CA 1
ATOM 714 C C . VAL A 1 94 ? -8.398 -5.762 -16.234 1 93.62 94 VAL A C 1
ATOM 716 O O . VAL A 1 94 ? -7.383 -5.781 -16.938 1 93.62 94 VAL A O 1
ATOM 719 N N . ASP A 1 95 ? -8.797 -4.613 -15.734 1 95.44 95 ASP A N 1
ATOM 720 C CA . ASP A 1 95 ? -8.031 -3.373 -15.805 1 95.44 95 ASP A CA 1
ATOM 721 C C . ASP A 1 95 ? -6.645 -3.553 -15.18 1 95.44 95 ASP A C 1
ATOM 723 O O . ASP A 1 95 ? -6.527 -3.986 -14.031 1 95.44 95 ASP A O 1
ATOM 727 N N . PRO A 1 96 ? -5.629 -3.158 -15.906 1 95.62 96 PRO A N 1
ATOM 728 C CA . PRO A 1 96 ? -4.258 -3.371 -15.438 1 95.62 96 PRO A CA 1
ATOM 729 C C . PRO A 1 96 ? -3.984 -2.684 -14.102 1 95.62 96 PRO A C 1
ATOM 731 O O . PRO A 1 96 ? -3.162 -3.162 -13.312 1 95.62 96 PRO A O 1
ATOM 734 N N . VAL A 1 97 ? -4.695 -1.604 -13.766 1 95.56 97 VAL A N 1
ATOM 735 C CA . VAL A 1 97 ? -4.461 -0.852 -12.539 1 95.56 97 VAL A CA 1
ATOM 736 C C . VAL A 1 97 ? -4.809 -1.715 -11.328 1 95.56 97 VAL A C 1
ATOM 738 O O . VAL A 1 97 ? -4.234 -1.544 -10.25 1 95.56 97 VAL A O 1
ATOM 741 N N . ASN A 1 98 ? -5.656 -2.727 -11.508 1 97.06 98 ASN A N 1
ATOM 742 C CA . ASN A 1 98 ? -6.125 -3.562 -10.414 1 97.06 98 ASN A CA 1
ATOM 743 C C . ASN A 1 98 ? -5.008 -4.434 -9.852 1 97.06 98 ASN A C 1
ATOM 745 O O . ASN A 1 98 ? -5.031 -4.801 -8.672 1 97.06 98 ASN A O 1
ATOM 749 N N . PHE A 1 99 ? -3.99 -4.734 -10.656 1 97.81 99 PHE A N 1
ATOM 750 C CA . PHE A 1 99 ? -2.889 -5.555 -10.164 1 97.81 99 PHE A CA 1
ATOM 751 C C . PHE A 1 99 ? -2.062 -4.797 -9.133 1 97.81 99 PHE A C 1
ATOM 753 O O . PHE A 1 99 ? -1.596 -5.379 -8.156 1 97.81 99 PHE A O 1
ATOM 760 N N . LYS A 1 100 ? -1.913 -3.508 -9.375 1 97.56 100 LYS A N 1
ATOM 761 C CA . LYS A 1 100 ? -1.2 -2.68 -8.406 1 97.56 100 LYS A CA 1
ATOM 762 C C . LYS A 1 100 ? -1.992 -2.545 -7.113 1 97.56 100 LYS A C 1
ATOM 764 O O . LYS A 1 100 ? -1.42 -2.588 -6.02 1 97.56 100 LYS A O 1
ATOM 769 N N . LEU A 1 101 ? -3.301 -2.348 -7.23 1 98.44 101 LEU A N 1
ATOM 770 C CA . LEU A 1 101 ? -4.16 -2.266 -6.055 1 98.44 101 LEU A CA 1
ATOM 771 C C . LEU A 1 101 ? -4.086 -3.551 -5.234 1 98.44 101 LEU A C 1
ATOM 773 O O . LEU A 1 101 ? -3.969 -3.506 -4.008 1 98.44 101 LEU A O 1
ATOM 777 N N . LEU A 1 102 ? -4.102 -4.723 -5.945 1 98.69 102 LEU A N 1
ATOM 778 C CA . LEU A 1 102 ? -3.996 -6.023 -5.293 1 98.69 102 LEU A CA 1
ATOM 779 C C . LEU A 1 102 ? -2.641 -6.184 -4.609 1 98.69 102 LEU A C 1
ATOM 781 O O . LEU A 1 102 ? -2.561 -6.703 -3.496 1 98.69 102 LEU A O 1
ATOM 785 N N . SER A 1 103 ? -1.6 -5.719 -5.281 1 98.75 103 SER A N 1
ATOM 786 C CA . SER A 1 103 ? -0.252 -5.789 -4.727 1 98.75 103 SER A CA 1
ATOM 787 C C . SER A 1 103 ? -0.157 -5.027 -3.408 1 98.75 103 SER A C 1
ATOM 789 O O . SER A 1 103 ? 0.422 -5.523 -2.439 1 98.75 103 SER A O 1
ATOM 791 N N . HIS A 1 104 ? -0.729 -3.84 -3.379 1 98.62 104 HIS A N 1
ATOM 792 C CA . HIS A 1 104 ? -0.697 -3.029 -2.168 1 98.62 104 HIS A CA 1
ATOM 793 C C . HIS A 1 104 ? -1.449 -3.709 -1.029 1 98.62 104 HIS A C 1
ATOM 795 O O . HIS A 1 104 ? -0.983 -3.717 0.112 1 98.62 104 HIS A O 1
ATOM 801 N N . CYS A 1 105 ? -2.555 -4.297 -1.306 1 98.88 105 CYS A N 1
ATOM 802 C CA . CYS A 1 105 ? -3.33 -4.984 -0.279 1 98.88 105 CYS A CA 1
ATOM 803 C C . CYS A 1 105 ? -2.576 -6.195 0.255 1 98.88 105 CYS A C 1
ATOM 805 O O . CYS A 1 105 ? -2.652 -6.508 1.445 1 98.88 105 CYS A O 1
ATOM 807 N N . LEU A 1 106 ? -1.87 -6.914 -0.632 1 98.88 106 LEU A N 1
ATOM 808 C CA . LEU A 1 106 ? -1.062 -8.047 -0.195 1 98.88 106 LEU A CA 1
ATOM 809 C C . LEU A 1 106 ? 0.053 -7.59 0.741 1 98.88 106 LEU A C 1
ATOM 811 O O . LEU A 1 106 ? 0.309 -8.227 1.765 1 98.88 106 LEU A O 1
ATOM 815 N N . LEU A 1 107 ? 0.674 -6.469 0.428 1 98.94 107 LEU A N 1
ATOM 816 C CA . LEU A 1 107 ? 1.748 -5.949 1.269 1 98.94 107 LEU A CA 1
ATOM 817 C C . LEU A 1 107 ? 1.225 -5.578 2.65 1 98.94 107 LEU A C 1
ATOM 819 O O . LEU A 1 107 ? 1.861 -5.879 3.662 1 98.94 107 LEU A O 1
ATOM 823 N N . VAL A 1 108 ? 0.058 -4.973 2.703 1 98.94 108 VAL A N 1
ATOM 824 C CA . VAL A 1 108 ? -0.556 -4.617 3.979 1 98.94 108 VAL A CA 1
ATOM 825 C C . VAL A 1 108 ? -0.884 -5.883 4.77 1 98.94 108 VAL A C 1
ATOM 827 O O . VAL A 1 108 ? -0.629 -5.953 5.973 1 98.94 108 VAL A O 1
ATOM 830 N N . THR A 1 109 ? -1.412 -6.895 4.098 1 98.88 109 THR A N 1
ATOM 831 C CA . THR A 1 109 ? -1.775 -8.156 4.734 1 98.88 109 THR A CA 1
ATOM 832 C C . THR A 1 109 ? -0.542 -8.844 5.312 1 98.88 109 THR A C 1
ATOM 834 O O . THR A 1 109 ? -0.559 -9.297 6.461 1 98.88 109 THR A O 1
ATOM 837 N N . VAL A 1 110 ? 0.527 -8.883 4.531 1 98.88 110 VAL A N 1
ATOM 838 C CA . VAL A 1 110 ? 1.763 -9.539 4.949 1 98.88 110 VAL A CA 1
ATOM 839 C C . VAL A 1 110 ? 2.367 -8.789 6.137 1 98.88 110 VAL A C 1
ATOM 841 O O . VAL A 1 110 ? 2.842 -9.398 7.094 1 98.88 110 VAL A O 1
ATOM 844 N N . ALA A 1 111 ? 2.324 -7.465 6.125 1 98.81 111 ALA A N 1
ATOM 845 C CA . ALA A 1 111 ? 2.834 -6.656 7.234 1 98.81 111 ALA A CA 1
ATOM 846 C C . ALA A 1 111 ? 2.072 -6.953 8.523 1 98.81 111 ALA A C 1
ATOM 848 O O . ALA A 1 111 ? 2.678 -7.098 9.586 1 98.81 111 ALA A O 1
ATOM 849 N N . ALA A 1 112 ? 0.787 -7.074 8.422 1 98.62 112 ALA A N 1
ATOM 850 C CA . ALA A 1 112 ? -0.05 -7.332 9.594 1 98.62 112 ALA A CA 1
ATOM 851 C C . ALA A 1 112 ? 0.211 -8.727 10.156 1 98.62 112 ALA A C 1
ATOM 853 O O . ALA A 1 112 ? 0.182 -8.922 11.375 1 98.62 112 ALA A O 1
ATOM 854 N N . ARG A 1 113 ? 0.511 -9.625 9.336 1 98.5 113 ARG A N 1
ATOM 855 C CA . ARG A 1 113 ? 0.617 -11.016 9.773 1 98.5 113 ARG A CA 1
ATOM 856 C C . ARG A 1 113 ? 2.025 -11.336 10.258 1 98.5 113 ARG A C 1
ATOM 858 O O . ARG A 1 113 ? 2.209 -12.18 11.133 1 98.5 113 ARG A O 1
ATOM 865 N N . PHE A 1 114 ? 3.016 -10.648 9.648 1 98.44 114 PHE A N 1
ATOM 866 C CA . PHE A 1 114 ? 4.406 -10.922 10 1 98.44 114 PHE A CA 1
ATOM 867 C C . PHE A 1 114 ? 5.145 -9.633 10.336 1 98.44 114 PHE A C 1
ATOM 869 O O . PHE A 1 114 ? 6.184 -9.336 9.742 1 98.44 114 PHE A O 1
ATOM 876 N N . PRO A 1 115 ? 4.715 -8.938 11.383 1 97.62 115 PRO A N 1
ATOM 877 C CA . PRO A 1 115 ? 5.277 -7.613 11.648 1 97.62 115 PRO A CA 1
ATOM 878 C C . PRO A 1 115 ? 6.766 -7.656 11.977 1 97.62 115 PRO A C 1
ATOM 880 O O . PRO A 1 115 ? 7.508 -6.734 11.617 1 97.62 115 PRO A O 1
ATOM 883 N N . ALA A 1 116 ? 7.266 -8.68 12.57 1 97.62 116 ALA A N 1
ATOM 884 C CA . ALA A 1 116 ? 8.672 -8.766 12.938 1 97.62 116 ALA A CA 1
ATOM 885 C C . ALA A 1 116 ? 9.547 -9.062 11.719 1 97.62 116 ALA A C 1
ATOM 887 O O . ALA A 1 116 ? 10.688 -8.617 11.641 1 97.62 116 ALA A O 1
ATOM 888 N N . ASP A 1 117 ? 9.031 -9.758 10.773 1 98.38 117 ASP A N 1
ATOM 889 C CA . ASP A 1 117 ? 9.797 -10.219 9.609 1 98.38 117 ASP A CA 1
ATOM 890 C C . ASP A 1 117 ? 9.695 -9.219 8.461 1 98.38 117 ASP A C 1
ATOM 892 O O . ASP A 1 117 ? 10.578 -9.164 7.598 1 98.38 117 ASP A O 1
ATOM 896 N N . PHE A 1 118 ? 8.594 -8.469 8.422 1 98.56 118 PHE A N 1
ATOM 897 C CA . PHE A 1 118 ? 8.352 -7.609 7.266 1 98.56 118 PHE A CA 1
ATOM 898 C C . PHE A 1 118 ? 8.945 -6.223 7.492 1 98.56 118 PHE A C 1
ATOM 900 O O . PHE A 1 118 ? 8.219 -5.227 7.512 1 98.56 118 PHE A O 1
ATOM 907 N N . THR A 1 119 ? 10.258 -6.137 7.531 1 98.06 119 THR A N 1
ATOM 908 C CA . THR A 1 119 ? 11.039 -4.922 7.715 1 98.06 119 THR A CA 1
ATOM 909 C C . THR A 1 119 ? 10.875 -3.984 6.52 1 98.06 119 THR A C 1
ATOM 911 O O . THR A 1 119 ? 10.242 -4.344 5.527 1 98.06 119 THR A O 1
ATOM 914 N N . ALA A 1 120 ? 11.43 -2.826 6.633 1 97.56 120 ALA A N 1
ATOM 915 C CA . ALA A 1 120 ? 11.398 -1.877 5.523 1 97.56 120 ALA A CA 1
ATOM 916 C C . ALA A 1 120 ? 12.109 -2.447 4.297 1 97.56 120 ALA A C 1
ATOM 918 O O . ALA A 1 120 ? 11.672 -2.225 3.164 1 97.56 120 ALA A O 1
ATOM 919 N N . GLU A 1 121 ? 13.203 -3.223 4.512 1 97.69 121 GLU A N 1
ATOM 920 C CA . GLU A 1 121 ? 13.922 -3.855 3.412 1 97.69 121 GLU A CA 1
ATOM 921 C C . GLU A 1 121 ? 13.078 -4.945 2.756 1 97.69 121 GLU A C 1
ATOM 923 O O . GLU A 1 121 ? 13.055 -5.066 1.528 1 97.69 121 GLU A O 1
ATOM 928 N N . ALA A 1 122 ? 12.375 -5.719 3.574 1 98.69 122 ALA A N 1
ATOM 929 C CA . ALA A 1 122 ? 11.492 -6.75 3.031 1 98.69 122 ALA A CA 1
ATOM 930 C C . ALA A 1 122 ? 10.344 -6.129 2.238 1 98.69 122 ALA A C 1
ATOM 932 O O . ALA A 1 122 ? 9.984 -6.621 1.169 1 98.69 122 ALA A O 1
ATOM 933 N N . HIS A 1 123 ? 9.781 -5.051 2.773 1 98.81 123 HIS A N 1
ATOM 934 C CA . HIS A 1 123 ? 8.734 -4.305 2.076 1 98.81 123 HIS A CA 1
ATOM 935 C C . HIS A 1 123 ? 9.219 -3.832 0.709 1 98.81 123 HIS A C 1
ATOM 937 O O . HIS A 1 123 ? 8.539 -4.031 -0.299 1 98.81 123 HIS A O 1
ATOM 943 N N . ALA A 1 124 ? 10.391 -3.264 0.658 1 98.56 124 ALA A N 1
ATOM 944 C CA . ALA A 1 124 ? 10.938 -2.738 -0.59 1 98.56 124 ALA A CA 1
ATOM 945 C C . ALA A 1 124 ? 11.156 -3.855 -1.606 1 98.56 124 ALA A C 1
ATOM 947 O O . ALA A 1 124 ? 10.82 -3.705 -2.785 1 98.56 124 ALA A O 1
ATOM 948 N N . ALA A 1 125 ? 11.711 -4.969 -1.151 1 98.75 125 ALA A N 1
ATOM 949 C CA . ALA A 1 125 ? 11.969 -6.102 -2.039 1 98.75 125 ALA A CA 1
ATOM 950 C C . ALA A 1 125 ? 10.672 -6.676 -2.586 1 98.75 125 ALA A C 1
ATOM 952 O O . ALA A 1 125 ? 10.562 -6.949 -3.783 1 98.75 125 ALA A O 1
ATOM 953 N N . TRP A 1 126 ? 9.719 -6.781 -1.768 1 98.88 126 TRP A N 1
ATOM 954 C CA . TRP A 1 126 ? 8.453 -7.379 -2.191 1 98.88 126 TRP A CA 1
ATOM 955 C C . TRP A 1 126 ? 7.648 -6.402 -3.043 1 98.88 126 TRP A C 1
ATOM 957 O O . TRP A 1 126 ? 6.93 -6.816 -3.959 1 98.88 126 TRP A O 1
ATOM 967 N N . ASP A 1 127 ? 7.695 -5.129 -2.699 1 98.75 127 ASP A N 1
ATOM 968 C CA . ASP A 1 127 ? 7.051 -4.141 -3.561 1 98.75 127 ASP A CA 1
ATOM 969 C C . ASP A 1 127 ? 7.617 -4.195 -4.977 1 98.75 127 ASP A C 1
ATOM 971 O O . ASP A 1 127 ? 6.863 -4.168 -5.953 1 98.75 127 ASP A O 1
ATOM 975 N N . LYS A 1 128 ? 8.906 -4.246 -5.117 1 98.44 128 LYS A N 1
ATOM 976 C CA . LYS A 1 128 ? 9.562 -4.348 -6.418 1 98.44 128 LYS A CA 1
ATOM 977 C C . LYS A 1 128 ? 9.172 -5.641 -7.129 1 98.44 128 LYS A C 1
ATOM 979 O O . LYS A 1 128 ? 8.867 -5.633 -8.32 1 98.44 128 LYS A O 1
ATOM 984 N N . PHE A 1 129 ? 9.227 -6.723 -6.395 1 98.81 129 PHE A N 1
ATOM 985 C CA . PHE A 1 129 ? 8.852 -8.031 -6.926 1 98.81 129 PHE A CA 1
ATOM 986 C C . PHE A 1 129 ? 7.426 -8.008 -7.457 1 98.81 129 PHE A C 1
ATOM 988 O O . PHE A 1 129 ? 7.172 -8.445 -8.586 1 98.81 129 PHE A O 1
ATOM 995 N N . LEU A 1 130 ? 6.492 -7.453 -6.695 1 98.69 130 LEU A N 1
ATOM 996 C CA . LEU A 1 130 ? 5.09 -7.426 -7.098 1 98.69 130 LEU A CA 1
ATOM 997 C C . LEU A 1 130 ? 4.879 -6.473 -8.273 1 98.69 130 LEU A C 1
ATOM 999 O O . LEU A 1 130 ? 4 -6.691 -9.102 1 98.69 130 LEU A O 1
ATOM 1003 N N . SER A 1 131 ? 5.691 -5.441 -8.328 1 97.88 131 SER A N 1
ATOM 1004 C CA . SER A 1 131 ? 5.652 -4.574 -9.5 1 97.88 131 SER A CA 1
ATOM 1005 C C . SER A 1 131 ? 6.043 -5.336 -10.766 1 97.88 131 SER A C 1
ATOM 1007 O O . SER A 1 131 ? 5.441 -5.145 -11.82 1 97.88 131 SER A O 1
ATOM 1009 N N . VAL A 1 132 ? 7.062 -6.176 -10.695 1 97.81 132 VAL A N 1
ATOM 1010 C CA . VAL A 1 132 ? 7.473 -7.016 -11.812 1 97.81 132 VAL A CA 1
ATOM 1011 C C . VAL A 1 132 ? 6.34 -7.969 -12.188 1 97.81 132 VAL A C 1
ATOM 1013 O O . VAL A 1 132 ? 6 -8.109 -13.367 1 97.81 132 VAL A O 1
ATOM 1016 N N . VAL A 1 133 ? 5.734 -8.602 -11.18 1 98.12 133 VAL A N 1
ATOM 1017 C CA . VAL A 1 133 ? 4.625 -9.523 -11.398 1 98.12 133 VAL A CA 1
ATOM 1018 C C . VAL A 1 133 ? 3.488 -8.805 -12.117 1 98.12 133 VAL A C 1
ATOM 1020 O O . VAL A 1 133 ? 2.945 -9.305 -13.102 1 98.12 133 VAL A O 1
ATOM 1023 N N . SER A 1 134 ? 3.129 -7.633 -11.641 1 97.19 134 SER A N 1
ATOM 1024 C CA . SER A 1 134 ? 2.066 -6.84 -12.25 1 97.19 134 SER A CA 1
ATOM 1025 C C . SER A 1 134 ? 2.396 -6.5 -13.703 1 97.19 134 SER A C 1
ATOM 1027 O O . SER A 1 134 ? 1.526 -6.566 -14.57 1 97.19 134 SER A O 1
ATOM 1029 N N . SER A 1 135 ? 3.613 -6.121 -13.93 1 96.44 135 SER A N 1
ATOM 1030 C CA . SER A 1 135 ? 4.047 -5.789 -15.281 1 96.44 135 SER A CA 1
ATOM 1031 C C . SER A 1 135 ? 3.932 -6.992 -16.219 1 96.44 135 SER A C 1
ATOM 1033 O O . SER A 1 135 ? 3.48 -6.859 -17.359 1 96.44 135 SER A O 1
ATOM 1035 N N . VAL A 1 136 ? 4.344 -8.109 -15.773 1 96.69 136 VAL A N 1
ATOM 1036 C CA . VAL A 1 136 ? 4.277 -9.336 -16.562 1 96.69 136 VAL A CA 1
ATOM 1037 C C . VAL A 1 136 ? 2.822 -9.672 -16.875 1 96.69 136 VAL A C 1
ATOM 1039 O O . VAL A 1 136 ? 2.492 -10.008 -18.016 1 96.69 136 VAL A O 1
ATOM 1042 N N . LEU A 1 137 ? 1.915 -9.531 -15.891 1 96.88 137 LEU A N 1
ATOM 1043 C CA . LEU A 1 137 ? 0.509 -9.883 -16.062 1 96.88 137 LEU A CA 1
ATOM 1044 C C . LEU A 1 137 ? -0.179 -8.922 -17.031 1 96.88 137 LEU A C 1
ATOM 1046 O O . LEU A 1 137 ? -1.198 -9.258 -17.625 1 96.88 137 LEU A O 1
ATOM 1050 N N . THR A 1 138 ? 0.431 -7.785 -17.234 1 95.5 138 THR A N 1
ATOM 1051 C CA . THR A 1 138 ? -0.232 -6.785 -18.062 1 95.5 138 THR A CA 1
ATOM 1052 C C . THR A 1 138 ? 0.488 -6.633 -19.406 1 95.5 138 THR A C 1
ATOM 1054 O O . THR A 1 138 ? 0.153 -5.75 -20.203 1 95.5 138 THR A O 1
ATOM 1057 N N . GLU A 1 139 ? 1.472 -7.371 -19.672 1 92.62 139 GLU A N 1
ATOM 1058 C CA . GLU A 1 139 ? 2.33 -7.219 -20.844 1 92.62 139 GLU A CA 1
ATOM 1059 C C . GLU A 1 139 ? 1.537 -7.391 -22.141 1 92.62 139 GLU A C 1
ATOM 1061 O O . GLU A 1 139 ? 1.853 -6.77 -23.156 1 92.62 139 GLU A O 1
ATOM 1066 N N . LYS A 1 140 ? 0.472 -8.07 -22.125 1 89.25 140 LYS A N 1
ATOM 1067 C CA . LYS A 1 140 ? -0.267 -8.375 -23.359 1 89.25 140 LYS A CA 1
ATOM 1068 C C . LYS A 1 140 ? -1.454 -7.43 -23.531 1 89.25 140 LYS A C 1
ATOM 1070 O O . LYS A 1 140 ? -2.232 -7.57 -24.469 1 89.25 140 LYS A O 1
ATOM 1075 N N . TYR A 1 141 ? -1.54 -6.516 -22.531 1 83.44 141 TYR A N 1
ATOM 1076 C CA . TYR A 1 141 ? -2.637 -5.562 -22.641 1 83.44 141 TYR A CA 1
ATOM 1077 C C . TYR A 1 141 ? -2.387 -4.574 -23.766 1 83.44 141 TYR A C 1
ATOM 1079 O O . TYR A 1 141 ? -1.29 -4.023 -23.891 1 83.44 141 TYR A O 1
ATOM 1087 N N . ARG A 1 142 ? -2.689 -4.777 -25 1 64.75 142 ARG A N 1
ATOM 1088 C CA . ARG A 1 142 ? -2.625 -3.91 -26.172 1 64.75 142 ARG A CA 1
ATOM 1089 C C . ARG A 1 142 ? -3.875 -3.045 -26.281 1 64.75 142 ARG A C 1
ATOM 1091 O O . ARG A 1 142 ? -4.961 -3.459 -25.875 1 64.75 142 ARG A O 1
ATOM 1098 N N . MET B 1 1 ? -14.281 12.492 -2.527 1 66.38 1 MET B N 1
ATOM 1099 C CA . MET B 1 1 ? -15.086 11.422 -1.946 1 66.38 1 MET B CA 1
ATOM 1100 C C . MET B 1 1 ? -15.328 11.664 -0.458 1 66.38 1 MET B C 1
ATOM 1102 O O . MET B 1 1 ? -14.406 12.047 0.265 1 66.38 1 MET B O 1
ATOM 1106 N N . SER B 1 2 ? -16.547 11.742 -0.065 1 87.25 2 SER B N 1
ATOM 1107 C CA . SER B 1 2 ? -16.875 12.086 1.313 1 87.25 2 SER B CA 1
ATOM 1108 C C . SER B 1 2 ? -16.812 10.867 2.223 1 87.25 2 SER B C 1
ATOM 1110 O O . SER B 1 2 ? -17.094 9.75 1.793 1 87.25 2 SER B O 1
ATOM 1112 N N . LEU B 1 3 ? -16.297 11.07 3.438 1 96.88 3 LEU B N 1
ATOM 1113 C CA . LEU B 1 3 ? -16.234 10.039 4.465 1 96.88 3 LEU B CA 1
ATOM 1114 C C . LEU B 1 3 ? -17.578 9.867 5.152 1 96.88 3 LEU B C 1
ATOM 1116 O O . LEU B 1 3 ? -18.266 10.852 5.445 1 96.88 3 LEU B O 1
ATOM 1120 N N . THR B 1 4 ? -18 8.656 5.348 1 97.19 4 THR B N 1
ATOM 1121 C CA . THR B 1 4 ? -19.219 8.375 6.105 1 97.19 4 THR B CA 1
ATOM 1122 C C . THR B 1 4 ? -18.953 8.523 7.605 1 97.19 4 THR B C 1
ATOM 1124 O O . THR B 1 4 ? -17.812 8.648 8.039 1 97.19 4 THR B O 1
ATOM 1127 N N . LYS B 1 5 ? -20.062 8.492 8.414 1 97.38 5 LYS B N 1
ATOM 1128 C CA . LYS B 1 5 ? -19.938 8.57 9.867 1 97.38 5 LYS B CA 1
ATOM 1129 C C . LYS B 1 5 ? -19.141 7.395 10.414 1 97.38 5 LYS B C 1
ATOM 1131 O O . LYS B 1 5 ? -18.312 7.562 11.32 1 97.38 5 LYS B O 1
ATOM 1136 N N . THR B 1 6 ? -19.375 6.199 9.883 1 97.94 6 THR B N 1
ATOM 1137 C CA . THR B 1 6 ? -18.688 4.996 10.328 1 97.94 6 THR B CA 1
ATOM 1138 C C . THR B 1 6 ? -17.188 5.082 10 1 97.94 6 THR B C 1
ATOM 1140 O O . THR B 1 6 ? -16.344 4.758 10.836 1 97.94 6 THR B O 1
ATOM 1143 N N . GLU B 1 7 ? -16.875 5.5 8.781 1 98.25 7 GLU B N 1
ATOM 1144 C CA . GLU B 1 7 ? -15.484 5.656 8.391 1 98.25 7 GLU B CA 1
ATOM 1145 C C . GLU B 1 7 ? -14.766 6.652 9.289 1 98.25 7 GLU B C 1
ATOM 1147 O O . GLU B 1 7 ? -13.641 6.402 9.727 1 98.25 7 GLU B O 1
ATOM 1152 N N . ARG B 1 8 ? -15.406 7.789 9.57 1 98.31 8 ARG B N 1
ATOM 1153 C CA . ARG B 1 8 ? -14.828 8.805 10.438 1 98.31 8 ARG B CA 1
ATOM 1154 C C . ARG B 1 8 ? -14.523 8.242 11.82 1 98.31 8 ARG B C 1
ATOM 1156 O O . ARG B 1 8 ? -13.461 8.5 12.391 1 98.31 8 ARG B O 1
ATOM 1163 N N . ALA B 1 9 ? -15.422 7.488 12.352 1 98.56 9 ALA B N 1
ATOM 1164 C CA . ALA B 1 9 ? -15.227 6.895 13.672 1 98.56 9 ALA B CA 1
ATOM 1165 C C . ALA B 1 9 ? -14.039 5.941 13.68 1 98.56 9 ALA B C 1
ATOM 1167 O O . ALA B 1 9 ? -13.258 5.918 14.633 1 98.56 9 ALA B O 1
ATOM 1168 N N . ILE B 1 10 ? -13.938 5.129 12.648 1 98.69 10 ILE B N 1
ATOM 1169 C CA . ILE B 1 10 ? -12.836 4.18 12.523 1 98.69 10 ILE B CA 1
ATOM 1170 C C . ILE B 1 10 ? -11.508 4.934 12.438 1 98.69 10 ILE B C 1
ATOM 1172 O O . ILE B 1 10 ? -10.539 4.566 13.102 1 98.69 10 ILE B O 1
ATOM 1176 N N . ILE B 1 11 ? -11.492 6.02 11.633 1 98.81 11 ILE B N 1
ATOM 1177 C CA . ILE B 1 11 ? -10.281 6.809 11.414 1 98.81 11 ILE B CA 1
ATOM 1178 C C . ILE B 1 11 ? -9.836 7.438 12.727 1 98.81 11 ILE B C 1
ATOM 1180 O O . ILE B 1 11 ? -8.664 7.344 13.102 1 98.81 11 ILE B O 1
ATOM 1184 N N . VAL B 1 12 ? -10.742 8.031 13.445 1 98.75 12 VAL B N 1
ATOM 1185 C CA . VAL B 1 12 ? -10.43 8.711 14.695 1 98.75 12 VAL B CA 1
ATOM 1186 C C . VAL B 1 12 ? -9.977 7.688 15.734 1 98.75 12 VAL B C 1
ATOM 1188 O O . VAL B 1 12 ? -9.023 7.93 16.484 1 98.75 12 VAL B O 1
ATOM 1191 N N . SER B 1 13 ? -10.656 6.594 15.82 1 98.69 13 SER B N 1
ATOM 1192 C CA . SER B 1 13 ? -10.273 5.547 16.766 1 98.69 13 SER B CA 1
ATOM 1193 C C . SER B 1 13 ? -8.859 5.043 16.5 1 98.69 13 SER B C 1
ATOM 1195 O O . SER B 1 13 ? -8.062 4.906 17.422 1 98.69 13 SER B O 1
ATOM 1197 N N . MET B 1 14 ? -8.531 4.75 15.258 1 98.75 14 MET B N 1
ATOM 1198 C CA . MET B 1 14 ? -7.199 4.273 14.898 1 98.75 14 MET B CA 1
ATOM 1199 C C . MET B 1 14 ? -6.145 5.336 15.18 1 98.75 14 MET B C 1
ATOM 1201 O O . MET B 1 14 ? -5.023 5.016 15.578 1 98.75 14 MET B O 1
ATOM 1205 N N . TRP B 1 15 ? -6.539 6.621 14.914 1 98.81 15 TRP B N 1
ATOM 1206 C CA . TRP B 1 15 ? -5.602 7.699 15.219 1 98.81 15 TRP B CA 1
ATOM 1207 C C . TRP B 1 15 ? -5.227 7.688 16.703 1 98.81 15 TRP B C 1
ATOM 1209 O O . TRP B 1 15 ? -4.086 7.984 17.062 1 98.81 15 TRP B O 1
ATOM 1219 N N . GLY B 1 16 ? -6.18 7.395 17.562 1 98.69 16 GLY B N 1
ATOM 1220 C CA . GLY B 1 16 ? -5.887 7.297 18.969 1 98.69 16 GLY B CA 1
ATOM 1221 C C . GLY B 1 16 ? -4.727 6.367 19.281 1 98.69 16 GLY B C 1
ATOM 1222 O O . GLY B 1 16 ? -3.949 6.621 20.203 1 98.69 16 GLY B O 1
ATOM 1223 N N . LYS B 1 17 ? -4.586 5.355 18.547 1 98.44 17 LYS B N 1
ATOM 1224 C CA . LYS B 1 17 ? -3.475 4.422 18.703 1 98.44 17 LYS B CA 1
ATOM 1225 C C . LYS B 1 17 ? -2.219 4.941 18 1 98.44 17 LYS B C 1
ATOM 1227 O O . LYS B 1 17 ? -1.129 4.918 18.578 1 98.44 17 LYS B O 1
ATOM 1232 N N . ILE B 1 18 ? -2.322 5.426 16.828 1 98.69 18 ILE B N 1
ATOM 1233 C CA . ILE B 1 18 ? -1.208 5.906 16.016 1 98.69 18 ILE B CA 1
ATOM 1234 C C . ILE B 1 18 ? -0.509 7.059 16.734 1 98.69 18 ILE B C 1
ATOM 1236 O O . ILE B 1 18 ? 0.722 7.121 16.766 1 98.69 18 ILE B O 1
ATOM 1240 N N . SER B 1 19 ? -1.341 7.918 17.312 1 98.5 19 SER B N 1
ATOM 1241 C CA . SER B 1 19 ? -0.802 9.133 17.922 1 98.5 19 SER B CA 1
ATOM 1242 C C . SER B 1 19 ? 0.109 8.797 19.094 1 98.5 19 SER B C 1
ATOM 1244 O O . SER B 1 19 ? 0.974 9.594 19.469 1 98.5 19 SER B O 1
ATOM 1246 N N . THR B 1 20 ? -0.04 7.625 19.703 1 98.31 20 THR B N 1
ATOM 1247 C CA . THR B 1 20 ? 0.78 7.219 20.828 1 98.31 20 THR B CA 1
ATOM 1248 C C . THR B 1 20 ? 2.189 6.848 20.375 1 98.31 20 THR B C 1
ATOM 1250 O O . THR B 1 20 ? 3.104 6.742 21.203 1 98.31 20 THR B O 1
ATOM 1253 N N . GLN B 1 21 ? 2.391 6.629 19.078 1 98.06 21 GLN B N 1
ATOM 1254 C CA . GLN B 1 21 ? 3.686 6.262 18.516 1 98.06 21 GLN B CA 1
ATOM 1255 C C . GLN B 1 21 ? 3.994 7.082 17.266 1 98.06 21 GLN B C 1
ATOM 1257 O O . GLN B 1 21 ? 4.574 6.566 16.297 1 98.06 21 GLN B O 1
ATOM 1262 N N . ALA B 1 22 ? 3.545 8.25 17.234 1 97.31 22 ALA B N 1
ATOM 1263 C CA . ALA B 1 22 ? 3.543 9.094 16.047 1 97.31 22 ALA B CA 1
ATOM 1264 C C . ALA B 1 22 ? 4.953 9.242 15.469 1 97.31 22 ALA B C 1
ATOM 1266 O O . ALA B 1 22 ? 5.168 9.047 14.273 1 97.31 22 ALA B O 1
ATOM 1267 N N . ASP B 1 23 ? 5.957 9.516 16.312 1 96.81 23 ASP B N 1
ATOM 1268 C CA . ASP B 1 23 ? 7.32 9.758 15.852 1 96.81 23 ASP B CA 1
ATOM 1269 C C . ASP B 1 23 ? 7.914 8.5 15.219 1 96.81 23 ASP B C 1
ATOM 1271 O O . ASP B 1 23 ? 8.523 8.562 14.148 1 96.81 23 ASP B O 1
ATOM 1275 N N . ALA B 1 24 ? 7.738 7.398 15.914 1 97.19 24 ALA B N 1
ATOM 1276 C CA . ALA B 1 24 ? 8.258 6.133 15.406 1 97.19 24 ALA B CA 1
ATOM 1277 C C . ALA B 1 24 ? 7.574 5.742 14.102 1 97.19 24 ALA B C 1
ATOM 1279 O O . ALA B 1 24 ? 8.234 5.281 13.164 1 97.19 24 ALA B O 1
ATOM 1280 N N . ILE B 1 25 ? 6.277 5.949 14.008 1 98.44 25 ILE B N 1
ATOM 1281 C CA . ILE B 1 25 ? 5.5 5.594 12.82 1 98.44 25 ILE B CA 1
ATOM 1282 C C . ILE B 1 25 ? 5.906 6.492 11.656 1 98.44 25 ILE B C 1
ATOM 1284 O O . ILE B 1 25 ? 6.117 6.012 10.539 1 98.44 25 ILE B O 1
ATOM 1288 N N . GLY B 1 26 ? 6.035 7.789 11.914 1 98.44 26 GLY B N 1
ATOM 1289 C CA . GLY B 1 26 ? 6.477 8.703 10.875 1 98.44 26 GLY B CA 1
ATOM 1290 C C . GLY B 1 26 ? 7.848 8.359 10.32 1 98.44 26 GLY B C 1
ATOM 1291 O O . GLY B 1 26 ? 8.047 8.336 9.102 1 98.44 26 GLY B O 1
ATOM 1292 N N . THR B 1 27 ? 8.766 8.055 11.211 1 97.88 27 THR B N 1
ATOM 1293 C CA . THR B 1 27 ? 10.125 7.719 10.805 1 97.88 27 THR B CA 1
ATOM 1294 C C . THR B 1 27 ? 10.141 6.449 9.961 1 97.88 27 THR B C 1
ATOM 1296 O O . THR B 1 27 ? 10.75 6.422 8.891 1 97.88 27 THR B O 1
ATOM 1299 N N . GLU B 1 28 ? 9.492 5.453 10.422 1 97.81 28 GLU B N 1
ATOM 1300 C CA . GLU B 1 28 ? 9.453 4.184 9.703 1 97.81 28 GLU B CA 1
ATOM 1301 C C . GLU B 1 28 ? 8.75 4.336 8.359 1 97.81 28 GLU B C 1
ATOM 1303 O O . GLU B 1 28 ? 9.141 3.707 7.371 1 97.81 28 GLU B O 1
ATOM 1308 N N . THR B 1 29 ? 7.715 5.113 8.32 1 98.56 29 THR B N 1
ATOM 1309 C CA . THR B 1 29 ? 7 5.359 7.074 1 98.56 29 THR B CA 1
ATOM 1310 C C . THR B 1 29 ? 7.93 5.969 6.031 1 98.56 29 THR B C 1
ATOM 1312 O O . THR B 1 29 ? 7.941 5.543 4.875 1 98.56 29 THR B O 1
ATOM 1315 N N . LEU B 1 30 ? 8.734 6.922 6.449 1 98.12 30 LEU B N 1
ATOM 1316 C CA . LEU B 1 30 ? 9.68 7.555 5.527 1 98.12 30 LEU B CA 1
ATOM 1317 C C . LEU B 1 30 ? 10.773 6.578 5.117 1 98.12 30 LEU B C 1
ATOM 1319 O O . LEU B 1 30 ? 11.211 6.574 3.965 1 98.12 30 LEU B O 1
ATOM 1323 N N . GLU B 1 31 ? 11.242 5.797 6.055 1 97.69 31 GLU B N 1
ATOM 1324 C CA . GLU B 1 31 ? 12.227 4.766 5.723 1 97.69 31 GLU B CA 1
ATOM 1325 C C . GLU B 1 31 ? 11.703 3.834 4.637 1 97.69 31 GLU B C 1
ATOM 1327 O O . GLU B 1 31 ? 12.406 3.539 3.668 1 97.69 31 GLU B O 1
ATOM 1332 N N . ARG B 1 32 ? 10.492 3.379 4.77 1 98.31 32 ARG B N 1
ATOM 1333 C CA . ARG B 1 32 ? 9.867 2.512 3.775 1 98.31 32 ARG B CA 1
ATOM 1334 C C . ARG B 1 32 ? 9.727 3.23 2.438 1 98.31 32 ARG B C 1
ATOM 1336 O O . ARG B 1 32 ? 9.914 2.631 1.38 1 98.31 32 ARG B O 1
ATOM 1343 N N . LEU B 1 33 ? 9.398 4.516 2.529 1 98.44 33 LEU B N 1
ATOM 1344 C CA . LEU B 1 33 ? 9.25 5.281 1.296 1 98.44 33 LEU B CA 1
ATOM 1345 C C . LEU B 1 33 ? 10.562 5.32 0.518 1 98.44 33 LEU B C 1
ATOM 1347 O O . LEU B 1 33 ? 10.594 5 -0.672 1 98.44 33 LEU B O 1
ATOM 1351 N N . PHE B 1 34 ? 11.648 5.633 1.156 1 97.88 34 PHE B N 1
ATOM 1352 C CA . PHE B 1 34 ? 12.914 5.844 0.464 1 97.88 34 PHE B CA 1
ATOM 1353 C C . PHE B 1 34 ? 13.516 4.516 0.015 1 97.88 34 PHE B C 1
ATOM 1355 O O . PHE B 1 34 ? 14.172 4.445 -1.025 1 97.88 34 PHE B O 1
ATOM 1362 N N . LEU B 1 35 ? 13.258 3.463 0.707 1 97.19 35 LEU B N 1
ATOM 1363 C CA . LEU B 1 35 ? 13.781 2.156 0.313 1 97.19 35 LEU B CA 1
ATOM 1364 C C . LEU B 1 35 ? 12.969 1.575 -0.84 1 97.19 35 LEU B C 1
ATOM 1366 O O . LEU B 1 35 ? 13.531 0.975 -1.759 1 97.19 35 LEU B O 1
ATOM 1370 N N . SER B 1 36 ? 11.68 1.798 -0.844 1 97.75 36 SER B N 1
ATOM 1371 C CA . SER B 1 36 ? 10.812 1.234 -1.874 1 97.75 36 SER B CA 1
ATOM 1372 C C . SER B 1 36 ? 10.797 2.107 -3.125 1 97.75 36 SER B C 1
ATOM 1374 O O . SER B 1 36 ? 10.602 1.607 -4.234 1 97.75 36 SER B O 1
ATOM 1376 N N . HIS B 1 37 ? 10.945 3.41 -2.906 1 97.88 37 HIS B N 1
ATOM 1377 C CA . HIS B 1 37 ? 10.898 4.379 -3.992 1 97.88 37 HIS B CA 1
ATOM 1378 C C . HIS B 1 37 ? 12.07 5.355 -3.912 1 97.88 37 HIS B C 1
ATOM 1380 O O . HIS B 1 37 ? 11.867 6.551 -3.674 1 97.88 37 HIS B O 1
ATOM 1386 N N . PRO B 1 38 ? 13.258 4.875 -4.23 1 96.19 38 PRO B N 1
ATOM 1387 C CA . PRO B 1 38 ? 14.453 5.691 -4.043 1 96.19 38 PRO B CA 1
ATOM 1388 C C . PRO B 1 38 ? 14.422 6.988 -4.848 1 96.19 38 PRO B C 1
ATOM 1390 O O . PRO B 1 38 ? 15.078 7.965 -4.477 1 96.19 38 PRO B O 1
ATOM 1393 N N . GLN B 1 39 ? 13.633 7.051 -5.91 1 95.94 39 GLN B N 1
ATOM 1394 C CA . GLN B 1 39 ? 13.539 8.25 -6.734 1 95.94 39 GLN B CA 1
ATOM 1395 C C . GLN B 1 39 ? 12.938 9.414 -5.945 1 95.94 39 GLN B C 1
ATOM 1397 O O . GLN B 1 39 ? 13.133 10.578 -6.301 1 95.94 39 GLN B O 1
ATOM 1402 N N . THR B 1 40 ? 12.195 9.148 -4.836 1 97.12 40 THR B N 1
ATOM 1403 C CA . THR B 1 40 ? 11.578 10.203 -4.031 1 97.12 40 THR B CA 1
ATOM 1404 C C . THR B 1 40 ? 12.641 10.984 -3.262 1 97.12 40 THR B C 1
ATOM 1406 O O . THR B 1 40 ? 12.391 12.109 -2.828 1 97.12 40 THR B O 1
ATOM 1409 N N . LYS B 1 41 ? 13.781 10.422 -3.131 1 95.31 41 L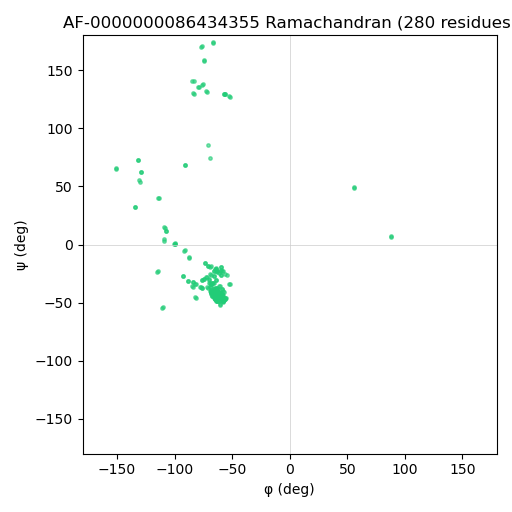YS B N 1
ATOM 1410 C CA . LYS B 1 41 ? 14.867 11.062 -2.402 1 95.31 41 LYS B CA 1
ATOM 1411 C C . LYS B 1 41 ? 15.312 12.352 -3.09 1 95.31 41 LYS B C 1
ATOM 1413 O O . LYS B 1 41 ? 15.898 13.234 -2.455 1 95.31 41 LYS B O 1
ATOM 1418 N N . THR B 1 42 ? 15.008 12.5 -4.367 1 95.75 42 THR B N 1
ATOM 1419 C CA . THR B 1 42 ? 15.414 13.672 -5.145 1 95.75 42 THR B CA 1
ATOM 1420 C C . THR B 1 42 ? 14.922 14.953 -4.492 1 95.75 42 THR B C 1
ATOM 1422 O O . THR B 1 42 ? 15.562 16 -4.594 1 95.75 42 THR B O 1
ATOM 1425 N N . TYR B 1 43 ? 13.867 14.891 -3.734 1 94.38 43 TYR B N 1
ATOM 1426 C CA . TYR B 1 43 ? 13.266 16.062 -3.107 1 94.38 43 TYR B CA 1
ATOM 1427 C C . TYR B 1 43 ? 13.852 16.297 -1.722 1 94.38 43 TYR B C 1
ATOM 1429 O O . TYR B 1 43 ? 13.531 17.297 -1.074 1 94.38 43 TYR B O 1
ATOM 1437 N N . PHE B 1 44 ? 14.688 15.352 -1.339 1 95.19 44 PHE B N 1
ATOM 1438 C CA . PHE B 1 44 ? 15.297 15.406 -0.017 1 95.19 44 PHE B CA 1
ATOM 1439 C C . PHE B 1 44 ? 16.812 15.203 -0.112 1 95.19 44 PHE B C 1
ATOM 1441 O O . PHE B 1 44 ? 17.375 14.359 0.582 1 95.19 44 PHE B O 1
ATOM 1448 N N . PRO B 1 45 ? 17.453 16 -0.891 1 91.62 45 PRO B N 1
ATOM 1449 C CA . PRO B 1 45 ? 18.859 15.742 -1.205 1 91.62 45 PRO B CA 1
ATOM 1450 C C . PRO B 1 45 ? 19.75 15.711 0.038 1 91.62 45 PRO B C 1
ATOM 1452 O O . PRO B 1 45 ? 20.766 15.023 0.054 1 91.62 45 PRO B O 1
ATOM 1455 N N . HIS B 1 46 ? 19.391 16.297 1.107 1 90.19 46 HIS B N 1
ATOM 1456 C CA . HIS B 1 46 ? 20.266 16.406 2.266 1 90.19 46 HIS B CA 1
ATOM 1457 C C . HIS B 1 46 ? 19.922 15.359 3.32 1 90.19 46 HIS B C 1
ATOM 1459 O O . HIS B 1 46 ? 20.578 15.297 4.367 1 90.19 46 HIS B O 1
ATOM 1465 N N . PHE B 1 47 ? 18.969 14.578 3.047 1 91.88 47 PHE B N 1
ATOM 1466 C CA . PHE B 1 47 ? 18.562 13.586 4.039 1 91.88 47 PHE B CA 1
ATOM 1467 C C . PHE B 1 47 ? 19.594 12.477 4.156 1 91.88 47 PHE B C 1
ATOM 1469 O O . PHE B 1 47 ? 20.031 11.922 3.148 1 91.88 47 PHE B O 1
ATOM 1476 N N . ASP B 1 48 ? 19.938 12.203 5.297 1 91.69 48 ASP B N 1
ATOM 1477 C CA . ASP B 1 48 ? 20.641 10.969 5.621 1 91.69 48 ASP B CA 1
ATOM 1478 C C . ASP B 1 48 ? 19.656 9.805 5.801 1 91.69 48 ASP B C 1
ATOM 1480 O O . ASP B 1 48 ? 18.719 9.898 6.59 1 91.69 48 ASP B O 1
ATOM 1484 N N . LEU B 1 49 ? 19.859 8.633 5.145 1 88.25 49 LEU B N 1
ATOM 1485 C CA . LEU B 1 49 ? 18.891 7.555 5.141 1 88.25 49 LEU B CA 1
ATOM 1486 C C . LEU B 1 49 ? 19.359 6.391 6.008 1 88.25 49 LEU B C 1
ATOM 1488 O O . LEU B 1 49 ? 18.75 5.316 5.996 1 88.25 49 LEU B O 1
ATOM 1492 N N . HIS B 1 50 ? 20.312 6.586 6.734 1 86.62 50 HIS B N 1
ATOM 1493 C CA . HIS B 1 50 ? 20.781 5.523 7.617 1 86.62 50 HIS B CA 1
ATOM 1494 C C . HIS B 1 50 ? 19.844 5.344 8.805 1 86.62 50 HIS B C 1
ATOM 1496 O O . HIS B 1 50 ? 19.062 6.242 9.125 1 86.62 50 HIS B O 1
ATOM 1502 N N . ALA B 1 51 ? 19.922 4.156 9.383 1 83.69 51 ALA B N 1
ATOM 1503 C CA . ALA B 1 51 ? 19.125 3.877 10.57 1 83.69 51 ALA B CA 1
ATOM 1504 C C . ALA B 1 51 ? 19.406 4.898 11.672 1 83.69 51 ALA B C 1
ATOM 1506 O O . ALA B 1 51 ? 20.562 5.211 11.961 1 83.69 51 ALA B O 1
ATOM 1507 N N . GLY B 1 52 ? 18.359 5.453 12.211 1 84.75 52 GLY B N 1
ATOM 1508 C CA . GLY B 1 52 ? 18.516 6.41 13.289 1 84.75 52 GLY B CA 1
ATOM 1509 C C . GLY B 1 52 ? 18.703 7.836 12.805 1 84.75 52 GLY B C 1
ATOM 1510 O O . GLY B 1 52 ? 18.984 8.734 13.602 1 84.75 52 GLY B O 1
ATOM 1511 N N . SER B 1 53 ? 18.594 8.125 11.617 1 93.06 53 SER B N 1
ATOM 1512 C CA . SER B 1 53 ? 18.734 9.453 11.023 1 93.06 53 SER B CA 1
ATOM 1513 C C . SER B 1 53 ? 17.828 10.469 11.727 1 93.06 53 SER B C 1
ATOM 1515 O O . SER B 1 53 ? 16.609 10.266 11.82 1 93.06 53 SER B O 1
ATOM 1517 N N . ALA B 1 54 ? 18.453 11.57 12.148 1 94.44 54 ALA B N 1
ATOM 1518 C CA . ALA B 1 54 ? 17.719 12.648 12.781 1 94.44 54 ALA B CA 1
ATOM 1519 C C . ALA B 1 54 ? 16.797 13.352 11.781 1 94.44 54 ALA B C 1
ATOM 1521 O O . ALA B 1 54 ? 15.711 13.812 12.141 1 94.44 54 ALA B O 1
ATOM 1522 N N . GLN B 1 55 ? 17.25 13.414 10.578 1 95.81 55 GLN B N 1
ATOM 1523 C CA . GLN B 1 55 ? 16.469 14.062 9.531 1 95.81 55 GLN B CA 1
ATOM 1524 C C . GLN B 1 55 ? 15.195 13.266 9.227 1 95.81 55 GLN B C 1
ATOM 1526 O O . GLN B 1 55 ? 14.117 13.836 9.078 1 95.81 55 GLN B O 1
ATOM 1531 N N . LEU B 1 56 ? 15.32 11.953 9.195 1 96.12 56 LEU B N 1
ATOM 1532 C CA . LEU B 1 56 ? 14.156 11.102 8.992 1 96.12 56 LEU B CA 1
ATOM 1533 C C . LEU B 1 56 ? 13.172 11.227 10.156 1 96.12 56 LEU B C 1
ATOM 1535 O O . LEU B 1 56 ? 11.961 11.336 9.945 1 96.12 56 LEU B O 1
ATOM 1539 N N . ARG B 1 57 ? 13.734 11.266 11.297 1 96.81 57 ARG B N 1
ATOM 1540 C CA . ARG B 1 57 ? 12.891 11.383 12.484 1 96.81 57 ARG B CA 1
ATOM 1541 C C . ARG B 1 57 ? 12.133 12.711 12.484 1 96.81 57 ARG B C 1
ATOM 1543 O O . ARG B 1 57 ? 10.922 12.742 12.719 1 96.81 57 ARG B O 1
ATOM 1550 N N . ALA B 1 58 ? 12.805 13.773 12.234 1 97 58 ALA B N 1
ATOM 1551 C CA . ALA B 1 58 ? 12.211 15.102 12.266 1 97 58 ALA B CA 1
ATOM 1552 C C . ALA B 1 58 ? 11.133 15.242 11.195 1 97 58 ALA B C 1
ATOM 1554 O O . ALA B 1 58 ? 10.023 15.703 11.477 1 97 58 ALA B O 1
ATOM 1555 N N . HIS B 1 59 ? 11.422 14.852 9.953 1 97.25 59 HIS B N 1
ATOM 1556 C CA . HIS B 1 59 ? 10.438 15 8.883 1 97.25 59 HIS B CA 1
ATOM 1557 C C . HIS B 1 59 ? 9.289 14.008 9.055 1 97.25 59 HIS B C 1
ATOM 1559 O O . HIS B 1 59 ? 8.141 14.336 8.758 1 97.25 59 HIS B O 1
ATOM 1565 N N . GLY B 1 60 ? 9.641 12.781 9.516 1 97.62 60 GLY B N 1
ATOM 1566 C CA . GLY B 1 60 ? 8.594 11.82 9.812 1 97.62 60 GLY B CA 1
ATOM 1567 C C . GLY B 1 60 ? 7.59 12.328 10.828 1 97.62 60 GLY B C 1
ATOM 1568 O O . GLY B 1 60 ? 6.383 12.125 10.68 1 97.62 60 GLY B O 1
ATOM 1569 N N . SER B 1 61 ? 8.102 12.992 11.82 1 97.69 61 SER B N 1
ATOM 1570 C CA . SER B 1 61 ? 7.242 13.578 12.844 1 97.69 61 SER B CA 1
ATOM 1571 C C . SER B 1 61 ? 6.336 14.648 12.25 1 97.69 61 SER B C 1
ATOM 1573 O O . SER B 1 61 ? 5.16 14.742 12.609 1 97.69 61 SER B O 1
ATOM 1575 N N . LYS B 1 62 ? 6.84 15.422 11.344 1 97.56 62 LYS B N 1
ATOM 1576 C CA . LYS B 1 62 ? 6.043 16.453 10.695 1 97.56 62 LYS B CA 1
ATOM 1577 C C . LYS B 1 62 ? 4.93 15.836 9.844 1 97.56 62 LYS B C 1
ATOM 1579 O O . LYS B 1 62 ? 3.803 16.328 9.836 1 97.56 62 LYS B O 1
ATOM 1584 N N . VAL B 1 63 ? 5.277 14.789 9.125 1 97.94 63 VAL B N 1
ATOM 1585 C CA . VAL B 1 63 ? 4.324 14.117 8.25 1 97.94 63 VAL B CA 1
ATOM 1586 C C . VAL B 1 63 ? 3.158 13.578 9.07 1 97.94 63 VAL B C 1
ATOM 1588 O O . VAL B 1 63 ? 1.994 13.844 8.758 1 97.94 63 VAL B O 1
ATOM 1591 N N . VAL B 1 64 ? 3.432 12.836 10.125 1 98.56 64 VAL B N 1
ATOM 1592 C CA . VAL B 1 64 ? 2.373 12.203 10.906 1 98.56 64 VAL B CA 1
ATOM 1593 C C . VAL B 1 64 ? 1.596 13.266 11.68 1 98.56 64 VAL B C 1
ATOM 1595 O O . VAL B 1 64 ? 0.385 13.141 11.875 1 98.56 64 VAL B O 1
ATOM 1598 N N . ALA B 1 65 ? 2.277 14.344 12.109 1 98.31 65 ALA B N 1
ATOM 1599 C CA . ALA B 1 65 ? 1.572 15.453 12.75 1 98.31 65 ALA B CA 1
ATOM 1600 C C . ALA B 1 65 ? 0.542 16.062 11.805 1 98.31 65 ALA B C 1
ATOM 1602 O O . ALA B 1 65 ? -0.568 16.406 12.219 1 98.31 65 ALA B O 1
ATOM 1603 N N . ALA B 1 66 ? 0.916 16.219 10.516 1 98.44 66 ALA B N 1
ATOM 1604 C CA . ALA B 1 66 ? -0.012 16.75 9.523 1 98.44 66 ALA B CA 1
ATOM 1605 C C . ALA B 1 66 ? -1.201 15.812 9.328 1 98.44 66 ALA B C 1
ATOM 1607 O O . ALA B 1 66 ? -2.336 16.266 9.164 1 98.44 66 ALA B O 1
ATOM 1608 N N . VAL B 1 67 ? -0.919 14.523 9.32 1 98.81 67 VAL B N 1
ATOM 1609 C CA . VAL B 1 67 ? -1.994 13.547 9.258 1 98.81 67 VAL B CA 1
ATOM 1610 C C . VAL B 1 67 ? -2.912 13.703 10.469 1 98.81 67 VAL B C 1
ATOM 1612 O O . VAL B 1 67 ? -4.137 13.656 10.336 1 98.81 67 VAL B O 1
ATOM 1615 N N . GLY B 1 68 ? -2.355 13.867 11.617 1 98.75 68 GLY B N 1
ATOM 1616 C CA . GLY B 1 68 ? -3.135 14.109 12.828 1 98.75 68 GLY B CA 1
ATOM 1617 C C . GLY B 1 68 ? -3.996 15.359 12.734 1 98.75 68 GLY B C 1
ATOM 1618 O O . GLY B 1 68 ? -5.152 15.344 13.156 1 98.75 68 GLY B O 1
ATOM 1619 N N . ASP B 1 69 ? -3.453 16.422 12.211 1 98.5 69 ASP B N 1
ATOM 1620 C CA . ASP B 1 69 ? -4.223 17.656 12 1 98.5 69 ASP B CA 1
ATOM 1621 C C . ASP B 1 69 ? -5.426 17.391 11.094 1 98.5 69 ASP B C 1
ATOM 1623 O O . ASP B 1 69 ? -6.516 17.922 11.344 1 98.5 69 ASP B O 1
ATOM 1627 N N . ALA B 1 70 ? -5.188 16.641 10.039 1 98.62 70 ALA B N 1
ATOM 1628 C CA . ALA B 1 70 ? -6.273 16.281 9.133 1 98.62 70 ALA B CA 1
ATOM 1629 C C . ALA B 1 70 ? -7.352 15.484 9.859 1 98.62 70 ALA B C 1
ATOM 1631 O O . ALA B 1 70 ? -8.547 15.719 9.664 1 98.62 70 ALA B O 1
ATOM 1632 N N . VAL B 1 71 ? -6.953 14.531 10.734 1 98.81 71 VAL B N 1
ATOM 1633 C CA . VAL B 1 71 ? -7.902 13.719 11.484 1 98.81 71 VAL B CA 1
ATOM 1634 C C . VAL B 1 71 ? -8.719 14.609 12.422 1 98.81 71 VAL B C 1
ATOM 1636 O O . VAL B 1 71 ? -9.945 14.477 12.5 1 98.81 71 VAL B O 1
ATOM 1639 N N . LYS B 1 72 ? -8.055 15.516 13.086 1 98.19 72 LYS B N 1
ATOM 1640 C CA . LYS B 1 72 ? -8.719 16.406 14.039 1 98.19 72 LYS B CA 1
ATOM 1641 C C . LYS B 1 72 ? -9.695 17.328 13.336 1 98.19 72 LYS B C 1
ATOM 1643 O O . LYS B 1 72 ? -10.672 17.797 13.938 1 98.19 72 LYS B O 1
ATOM 1648 N N . SER B 1 73 ? -9.43 17.594 12.102 1 98.31 73 SER B N 1
ATOM 1649 C CA . SER B 1 73 ? -10.273 18.469 11.289 1 98.31 73 SER B CA 1
ATOM 1650 C C . SER B 1 73 ? -10.938 17.703 10.156 1 98.31 73 SER B C 1
ATOM 1652 O O . SER B 1 73 ? -10.969 18.172 9.016 1 98.31 73 SER B O 1
ATOM 1654 N N . ILE B 1 74 ? -11.367 16.516 10.438 1 97.88 74 ILE B N 1
ATOM 1655 C CA . ILE B 1 74 ? -11.82 15.562 9.43 1 97.88 74 ILE B CA 1
ATOM 1656 C C . ILE B 1 74 ? -13 16.141 8.656 1 97.88 74 ILE B C 1
ATOM 1658 O O . ILE B 1 74 ? -13.258 15.75 7.52 1 97.88 74 ILE B O 1
ATOM 1662 N N . ASP B 1 75 ? -13.711 17.172 9.188 1 96.06 75 ASP B N 1
ATOM 1663 C CA . ASP B 1 75 ? -14.828 17.828 8.516 1 96.06 75 ASP B CA 1
ATOM 1664 C C . ASP B 1 75 ? -14.336 18.969 7.621 1 96.06 75 ASP B C 1
ATOM 1666 O O . ASP B 1 75 ? -15.102 19.5 6.824 1 96.06 75 ASP B O 1
ATOM 1670 N N . ASN B 1 76 ? -13.094 19.359 7.734 1 97.38 76 ASN B N 1
ATOM 1671 C CA . ASN B 1 76 ? -12.492 20.406 6.93 1 97.38 76 ASN B CA 1
ATOM 1672 C C . ASN B 1 76 ? -10.992 20.188 6.738 1 97.38 76 ASN B C 1
ATOM 1674 O O . ASN B 1 76 ? -10.18 21.047 7.09 1 97.38 76 ASN B O 1
ATOM 1678 N N . ILE B 1 77 ? -10.68 19.125 6.043 1 97.94 77 ILE B N 1
ATOM 1679 C CA . ILE B 1 77 ? -9.297 18.719 5.812 1 97.94 77 ILE B CA 1
ATOM 1680 C C . ILE B 1 77 ? -8.602 19.766 4.934 1 97.94 77 ILE B C 1
ATOM 1682 O O . ILE B 1 77 ? -7.453 20.125 5.188 1 97.94 77 ILE B O 1
ATOM 1686 N N . ALA B 1 78 ? -9.273 20.266 3.938 1 97.25 78 ALA B N 1
ATOM 1687 C CA . ALA B 1 78 ? -8.711 21.266 3.033 1 97.25 78 ALA B CA 1
ATOM 1688 C C . ALA B 1 78 ? -8.242 22.5 3.803 1 97.25 78 ALA B C 1
ATOM 1690 O O . ALA B 1 78 ? -7.148 23.016 3.557 1 97.25 78 ALA B O 1
ATOM 1691 N N . GLY B 1 79 ? -9.086 22.984 4.695 1 97.69 79 GLY B N 1
ATOM 1692 C CA . GLY B 1 79 ? -8.703 24.125 5.512 1 97.69 79 GLY B CA 1
ATOM 1693 C C . GLY B 1 79 ? -7.512 23.844 6.402 1 97.69 79 GLY B C 1
ATOM 1694 O O . GLY B 1 79 ? -6.605 24.672 6.516 1 97.69 79 GLY B O 1
ATOM 1695 N N . ALA B 1 80 ? -7.457 22.703 7.031 1 97.81 80 ALA B N 1
ATOM 1696 C CA . ALA B 1 80 ? -6.406 22.328 7.977 1 97.81 80 ALA B CA 1
ATOM 1697 C C . ALA B 1 80 ? -5.055 22.188 7.273 1 97.81 80 ALA B C 1
ATOM 1699 O O . ALA B 1 80 ? -4.012 22.484 7.863 1 97.81 80 ALA B O 1
ATOM 1700 N N . LEU B 1 81 ? -5.105 21.734 5.977 1 98.06 81 LEU B N 1
ATOM 1701 C CA . LEU B 1 81 ? -3.852 21.438 5.293 1 98.06 81 LEU B CA 1
ATOM 1702 C C . LEU B 1 81 ? -3.562 22.484 4.211 1 98.06 81 LEU B C 1
ATOM 1704 O O . LEU B 1 81 ? -2.707 22.266 3.35 1 98.06 81 LEU B O 1
ATOM 1708 N N . ALA B 1 82 ? -4.258 23.609 4.227 1 97 82 ALA B N 1
ATOM 1709 C CA . ALA B 1 82 ? -4.148 24.625 3.182 1 97 82 ALA B CA 1
ATOM 1710 C C . ALA B 1 82 ? -2.711 25.125 3.057 1 97 82 ALA B C 1
ATOM 1712 O O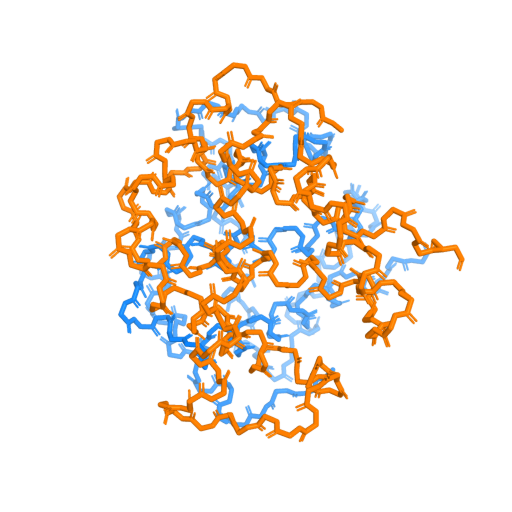 . ALA B 1 82 ? -2.182 25.25 1.948 1 97 82 ALA B O 1
ATOM 1713 N N . ARG B 1 83 ? -2.1 25.469 4.168 1 96.88 83 ARG B N 1
ATOM 1714 C CA . ARG B 1 83 ? -0.736 26 4.148 1 96.88 83 ARG B CA 1
ATOM 1715 C C . ARG B 1 83 ? 0.238 24.953 3.607 1 96.88 83 ARG B C 1
ATOM 1717 O O . ARG B 1 83 ? 1.137 25.281 2.83 1 96.88 83 ARG B O 1
ATOM 1724 N N . LEU B 1 84 ? 0.029 23.688 4.004 1 96.94 84 LEU B N 1
ATOM 1725 C CA . LEU B 1 84 ? 0.897 22.625 3.527 1 96.94 84 LEU B CA 1
ATOM 1726 C C . LEU B 1 84 ? 0.7 22.375 2.035 1 96.94 84 LEU B C 1
ATOM 1728 O O . LEU B 1 84 ? 1.656 22.078 1.318 1 96.94 84 LEU B O 1
ATOM 1732 N N . SER B 1 85 ? -0.551 22.438 1.62 1 96.56 85 SER B N 1
ATOM 1733 C CA . SER B 1 85 ? -0.845 22.312 0.197 1 96.56 85 SER B CA 1
ATOM 1734 C C . SER B 1 85 ? -0.102 23.359 -0.62 1 96.56 85 SER B C 1
ATOM 1736 O O . SER B 1 85 ? 0.54 23.047 -1.621 1 96.56 85 SER B O 1
ATOM 1738 N N . GLU B 1 86 ? -0.115 24.578 -0.222 1 95.88 86 GLU B N 1
ATOM 1739 C CA . GLU B 1 86 ? 0.584 25.672 -0.893 1 95.88 86 GLU B CA 1
ATOM 1740 C C . GLU B 1 86 ? 2.096 25.469 -0.86 1 95.88 86 GLU B C 1
ATOM 1742 O O . GLU B 1 86 ? 2.775 25.656 -1.871 1 95.88 86 GLU B O 1
ATOM 1747 N N . LEU B 1 87 ? 2.598 25.109 0.274 1 96.06 87 LEU B N 1
ATOM 1748 C CA . LEU B 1 87 ? 4.027 24.875 0.447 1 96.06 87 LEU B CA 1
ATOM 1749 C C . LEU B 1 87 ? 4.527 23.812 -0.516 1 96.06 87 LEU B C 1
ATOM 1751 O O . LEU B 1 87 ? 5.531 24 -1.208 1 96.06 87 LEU B O 1
ATOM 1755 N N . HIS B 1 88 ? 3.84 22.641 -0.626 1 95.44 88 HIS B N 1
ATOM 1756 C CA . HIS B 1 88 ? 4.277 21.516 -1.449 1 95.44 88 HIS B CA 1
ATOM 1757 C C . HIS B 1 88 ? 4.109 21.828 -2.934 1 95.44 88 HIS B C 1
ATOM 1759 O O . HIS B 1 88 ? 4.891 21.359 -3.762 1 95.44 88 HIS B O 1
ATOM 1765 N N . ALA B 1 89 ? 3.139 22.703 -3.293 1 93.38 89 ALA B N 1
ATOM 1766 C CA . ALA B 1 89 ? 2.857 23 -4.695 1 93.38 89 ALA B CA 1
ATOM 1767 C C . ALA B 1 89 ? 3.791 24.094 -5.227 1 93.38 89 ALA B C 1
ATOM 1769 O O . ALA B 1 89 ? 4.281 24 -6.355 1 93.38 89 ALA B O 1
ATOM 1770 N N . TYR B 1 90 ? 4.121 25.016 -4.445 1 93.38 90 TYR B N 1
ATOM 1771 C CA . TYR B 1 90 ? 4.73 26.219 -5.012 1 93.38 90 TYR B CA 1
ATOM 1772 C C . TYR B 1 90 ? 6.172 26.375 -4.543 1 93.38 90 TYR B C 1
ATOM 1774 O O . TYR B 1 90 ? 6.996 26.969 -5.238 1 93.38 90 TYR B O 1
ATOM 1782 N N . ILE B 1 91 ? 6.547 25.828 -3.469 1 93.31 91 ILE B N 1
ATOM 1783 C CA . ILE B 1 91 ? 7.891 26.031 -2.939 1 93.31 91 ILE B CA 1
ATOM 1784 C C . ILE B 1 91 ? 8.688 24.734 -3.064 1 93.31 91 ILE B C 1
ATOM 1786 O O . ILE B 1 91 ? 9.75 24.703 -3.688 1 93.31 91 ILE B O 1
ATOM 1790 N N . LEU B 1 92 ? 8.148 23.641 -2.529 1 92.75 92 LEU B N 1
ATOM 1791 C CA . LEU B 1 92 ? 8.875 22.375 -2.533 1 92.75 92 LEU B CA 1
ATOM 1792 C C . LEU B 1 92 ? 8.719 21.656 -3.871 1 92.75 92 LEU B C 1
ATOM 1794 O O . LEU B 1 92 ? 9.609 20.922 -4.297 1 92.75 92 LEU B O 1
ATOM 1798 N N . ARG B 1 93 ? 7.547 21.812 -4.488 1 91.94 93 ARG B N 1
ATOM 1799 C CA . ARG B 1 93 ? 7.234 21.297 -5.816 1 91.94 93 ARG B CA 1
ATOM 1800 C C . ARG B 1 93 ? 7.457 19.797 -5.887 1 91.94 93 ARG B C 1
ATOM 1802 O O . ARG B 1 93 ? 8.148 19.312 -6.785 1 91.94 93 ARG B O 1
ATOM 1809 N N . VAL B 1 94 ? 6.906 19.141 -4.934 1 93.69 94 VAL B N 1
ATOM 1810 C CA . VAL B 1 94 ? 6.996 17.688 -4.879 1 93.69 94 VAL B CA 1
ATOM 1811 C C . VAL B 1 94 ? 6.035 17.078 -5.891 1 93.69 94 VAL B C 1
ATOM 1813 O O . VAL B 1 94 ? 4.914 17.562 -6.07 1 93.69 94 VAL B O 1
ATOM 1816 N N . ASP B 1 95 ? 6.406 16.062 -6.629 1 95.5 95 ASP B N 1
ATOM 1817 C CA . ASP B 1 95 ? 5.523 15.344 -7.535 1 95.5 95 ASP B CA 1
ATOM 1818 C C . ASP B 1 95 ? 4.301 14.797 -6.797 1 95.5 95 ASP B C 1
ATOM 1820 O O . ASP B 1 95 ? 4.438 14.094 -5.793 1 95.5 95 ASP B O 1
ATOM 1824 N N . PRO B 1 96 ? 3.137 15.078 -7.332 1 95.75 96 PRO B N 1
ATOM 1825 C CA . PRO B 1 96 ? 1.902 14.688 -6.645 1 95.75 96 PRO B CA 1
ATOM 1826 C C . PRO B 1 96 ? 1.807 13.18 -6.426 1 95.75 96 PRO B C 1
ATOM 1828 O O . PRO B 1 96 ? 1.191 12.734 -5.453 1 95.75 96 PRO B O 1
ATOM 1831 N N . VAL B 1 97 ? 2.453 12.352 -7.262 1 95.56 97 VAL B N 1
ATOM 1832 C CA . VAL B 1 97 ? 2.369 10.906 -7.16 1 95.56 97 VAL B CA 1
ATOM 1833 C C . VAL B 1 97 ? 3.012 10.438 -5.855 1 95.56 97 VAL B C 1
ATOM 1835 O O . VAL B 1 97 ? 2.627 9.406 -5.297 1 95.56 97 VAL B O 1
ATOM 1838 N N . ASN B 1 98 ? 3.908 11.234 -5.285 1 97.06 98 ASN B N 1
ATOM 1839 C CA . ASN B 1 98 ? 4.648 10.859 -4.086 1 97.06 98 ASN B CA 1
ATOM 1840 C C . ASN B 1 98 ? 3.74 10.789 -2.863 1 97.06 98 ASN B C 1
ATOM 1842 O O . ASN B 1 98 ? 4.012 10.039 -1.924 1 97.06 98 ASN B O 1
ATOM 1846 N N . PHE B 1 99 ? 2.637 11.531 -2.869 1 97.81 99 PHE B N 1
ATOM 1847 C CA . PHE B 1 99 ? 1.728 11.492 -1.729 1 97.81 99 PHE B CA 1
ATOM 1848 C C . PHE B 1 99 ? 1.029 10.141 -1.633 1 97.81 99 PHE B C 1
ATOM 1850 O O . PHE B 1 99 ? 0.811 9.625 -0.535 1 97.81 99 PHE B O 1
ATOM 1857 N N . LYS B 1 100 ? 0.716 9.586 -2.781 1 97.56 100 LYS B N 1
ATOM 1858 C CA . LYS B 1 100 ? 0.109 8.258 -2.793 1 97.56 100 LYS B CA 1
ATOM 1859 C C . LYS B 1 100 ? 1.106 7.191 -2.344 1 97.56 100 LYS B C 1
ATOM 1861 O O . LYS B 1 100 ? 0.747 6.266 -1.614 1 97.56 100 LYS B O 1
ATOM 1866 N N . LEU B 1 101 ? 2.342 7.301 -2.812 1 98.5 101 LEU B N 1
ATOM 1867 C CA . LEU B 1 101 ? 3.389 6.375 -2.393 1 98.5 101 LEU B CA 1
ATOM 1868 C C . LEU B 1 101 ? 3.588 6.43 -0.882 1 98.5 101 LEU B C 1
ATOM 1870 O O . LEU B 1 101 ? 3.688 5.387 -0.228 1 98.5 101 LEU B O 1
ATOM 1874 N N . LEU B 1 102 ? 3.59 7.68 -0.31 1 98.69 102 LEU B N 1
ATOM 1875 C CA . LEU B 1 102 ? 3.732 7.875 1.129 1 98.69 102 LEU B CA 1
ATOM 1876 C C . LEU B 1 102 ? 2.545 7.285 1.88 1 98.69 102 LEU B C 1
ATOM 1878 O O . LEU B 1 102 ? 2.717 6.664 2.932 1 98.69 102 LEU B O 1
ATOM 1882 N N . SER B 1 103 ? 1.361 7.465 1.309 1 98.75 103 SER B N 1
ATOM 1883 C CA . SER B 1 103 ? 0.15 6.926 1.918 1 98.75 103 SER B CA 1
ATOM 1884 C C . SER B 1 103 ? 0.221 5.406 2.035 1 98.75 103 SER B C 1
ATOM 1886 O O . SER B 1 103 ? -0.122 4.844 3.076 1 98.75 103 SER B O 1
ATOM 1888 N N . HIS B 1 104 ? 0.664 4.762 0.986 1 98.56 104 HIS B N 1
ATOM 1889 C CA . HIS B 1 104 ? 0.769 3.307 0.995 1 98.56 104 HIS B CA 1
ATOM 1890 C C . HIS B 1 104 ? 1.779 2.832 2.033 1 98.56 104 HIS B C 1
ATOM 1892 O O . HIS B 1 104 ? 1.532 1.856 2.746 1 98.56 104 HIS B O 1
ATOM 1898 N N . CYS B 1 105 ? 2.873 3.502 2.158 1 98.88 105 CYS B N 1
ATOM 1899 C CA . CYS B 1 105 ? 3.883 3.129 3.141 1 98.88 105 CYS B CA 1
ATOM 1900 C C . CYS B 1 105 ? 3.359 3.312 4.562 1 98.88 105 CYS B C 1
ATOM 1902 O O . CYS B 1 105 ? 3.678 2.523 5.453 1 98.88 105 CYS B O 1
ATOM 1904 N N . LEU B 1 106 ? 2.576 4.375 4.789 1 98.88 106 LEU B N 1
ATOM 1905 C CA . LEU B 1 106 ? 1.976 4.59 6.102 1 98.88 106 LEU B CA 1
ATOM 1906 C C . LEU B 1 106 ? 1.01 3.461 6.445 1 98.88 106 LEU B C 1
ATOM 1908 O O . LEU B 1 106 ? 1.005 2.965 7.578 1 98.88 106 LEU B O 1
ATOM 1912 N N . LEU B 1 107 ? 0.243 3.021 5.469 1 98.94 107 LEU B N 1
ATOM 1913 C CA . LEU B 1 107 ? -0.707 1.938 5.703 1 98.94 107 LEU B CA 1
ATOM 1914 C C . LEU B 1 107 ? 0.019 0.646 6.062 1 98.94 107 LEU B C 1
ATOM 1916 O O . LEU B 1 107 ? -0.391 -0.065 6.98 1 98.94 107 LEU B O 1
ATOM 1920 N N . VAL B 1 108 ? 1.106 0.368 5.391 1 98.94 108 VAL B N 1
ATOM 1921 C CA . VAL B 1 108 ? 1.904 -0.817 5.688 1 98.94 108 VAL B CA 1
ATOM 1922 C C . VAL B 1 108 ? 2.488 -0.708 7.094 1 98.94 108 VAL B C 1
ATOM 1924 O O . VAL B 1 108 ? 2.467 -1.675 7.859 1 98.94 108 VAL B O 1
ATOM 1927 N N . THR B 1 109 ? 2.988 0.476 7.449 1 98.88 109 THR B N 1
ATOM 1928 C CA . THR B 1 109 ? 3.582 0.708 8.766 1 98.88 109 THR B CA 1
ATOM 1929 C C . THR B 1 109 ? 2.547 0.51 9.867 1 98.88 109 THR B C 1
ATOM 1931 O O . THR B 1 109 ? 2.814 -0.164 10.867 1 98.88 109 THR B O 1
ATOM 1934 N N . VAL B 1 110 ? 1.361 1.062 9.664 1 98.88 110 VAL B N 1
ATOM 1935 C CA . VAL B 1 110 ? 0.292 0.974 10.656 1 98.88 110 VAL B CA 1
ATOM 1936 C C . VAL B 1 110 ? -0.157 -0.479 10.805 1 98.88 110 VAL B C 1
ATOM 1938 O O . VAL B 1 110 ? -0.389 -0.953 11.914 1 98.88 110 VAL B O 1
ATOM 1941 N N . ALA B 1 111 ? -0.244 -1.223 9.719 1 98.81 111 ALA B N 1
ATOM 1942 C CA . ALA B 1 111 ? -0.618 -2.635 9.766 1 98.81 111 ALA B CA 1
ATOM 1943 C C . ALA B 1 111 ? 0.389 -3.443 10.578 1 98.81 111 ALA B C 1
ATOM 1945 O O . ALA B 1 111 ? 0.006 -4.289 11.391 1 98.81 111 ALA B O 1
ATOM 1946 N N . ALA B 1 112 ? 1.643 -3.168 10.383 1 98.62 112 ALA B N 1
ATOM 1947 C CA . ALA B 1 112 ? 2.699 -3.895 11.086 1 98.62 112 ALA B CA 1
ATOM 1948 C C . ALA B 1 112 ? 2.68 -3.586 12.578 1 98.62 112 ALA B C 1
ATOM 1950 O O . ALA B 1 112 ? 2.943 -4.465 13.398 1 98.62 112 ALA B O 1
ATOM 1951 N N . ARG B 1 113 ? 2.324 -2.436 12.914 1 98.5 113 ARG B N 1
ATOM 1952 C CA . ARG B 1 113 ? 2.434 -2.006 14.305 1 98.5 113 ARG B CA 1
ATOM 1953 C C . ARG B 1 113 ? 1.174 -2.361 15.086 1 98.5 113 ARG B C 1
ATOM 1955 O O . ARG B 1 113 ? 1.236 -2.613 16.297 1 98.5 113 ARG B O 1
ATOM 1962 N N . PHE B 1 114 ? 0.022 -2.35 14.375 1 98.44 114 PHE B N 1
ATOM 1963 C CA . PHE B 1 114 ? -1.247 -2.609 15.047 1 98.44 114 PHE B CA 1
ATOM 1964 C C . PHE B 1 114 ? -2.035 -3.688 14.305 1 98.44 114 PHE B C 1
ATOM 1966 O O . PHE B 1 114 ? -3.189 -3.471 13.93 1 98.44 114 PHE B O 1
ATOM 1973 N N . PRO B 1 115 ? -1.484 -4.895 14.234 1 97.62 115 PRO B N 1
ATOM 1974 C CA . PRO B 1 115 ? -2.115 -5.918 13.398 1 97.62 115 PRO B CA 1
ATOM 1975 C C . PRO B 1 115 ? -3.508 -6.305 13.891 1 97.62 115 PRO B C 1
ATOM 1977 O O . PRO B 1 115 ? -4.391 -6.609 13.078 1 97.62 115 PRO B O 1
ATOM 1980 N N . ALA B 1 116 ? -3.781 -6.25 15.148 1 97.56 116 ALA B N 1
ATOM 1981 C CA . ALA B 1 116 ? -5.086 -6.637 15.68 1 97.56 116 ALA B CA 1
ATOM 1982 C C . ALA B 1 116 ? -6.133 -5.562 15.414 1 97.56 116 ALA B C 1
ATOM 1984 O O . ALA B 1 116 ? -7.312 -5.867 15.219 1 97.56 116 ALA B O 1
ATOM 1985 N N . ASP B 1 117 ? -5.742 -4.34 15.359 1 98.38 117 ASP B N 1
ATOM 1986 C CA . ASP B 1 117 ? -6.66 -3.211 15.234 1 98.38 117 ASP B CA 1
ATOM 1987 C C . ASP B 1 117 ? -6.867 -2.832 13.773 1 98.38 117 ASP B C 1
ATOM 1989 O O . ASP B 1 117 ? -7.887 -2.236 13.414 1 98.38 117 ASP B O 1
ATOM 1993 N N . PHE B 1 118 ? -5.875 -3.121 12.93 1 98.56 118 PHE B N 1
ATOM 1994 C CA . PHE B 1 118 ? -5.926 -2.648 11.555 1 98.56 118 PHE B CA 1
ATOM 1995 C C . PHE B 1 118 ? -6.598 -3.68 10.656 1 98.56 118 PHE B C 1
ATOM 1997 O O . PHE B 1 118 ? -5.98 -4.191 9.719 1 98.56 118 PHE B O 1
ATOM 2004 N N . THR B 1 119 ? -7.883 -3.877 10.844 1 98.06 119 THR B N 1
ATOM 2005 C CA . THR B 1 119 ? -8.734 -4.797 10.102 1 98.06 119 THR B CA 1
ATOM 2006 C C . THR B 1 119 ? -8.883 -4.34 8.648 1 98.06 119 THR B C 1
ATOM 2008 O O . THR B 1 119 ? -8.406 -3.262 8.281 1 98.06 119 THR B O 1
ATOM 2011 N N . ALA B 1 120 ? -9.516 -5.152 7.867 1 97.62 120 ALA B N 1
ATOM 2012 C CA . ALA B 1 120 ? -9.781 -4.785 6.477 1 97.62 120 ALA B CA 1
ATOM 2013 C C . ALA B 1 120 ? -10.641 -3.525 6.398 1 97.62 120 ALA B C 1
ATOM 2015 O O . ALA B 1 120 ? -10.445 -2.686 5.516 1 97.62 120 ALA B O 1
ATOM 2016 N N . GLU B 1 121 ? -11.602 -3.357 7.344 1 97.69 121 GLU B N 1
ATOM 2017 C CA . GLU B 1 121 ? -12.445 -2.164 7.387 1 97.69 121 GLU B CA 1
ATOM 2018 C C . GLU B 1 121 ? -11.633 -0.929 7.762 1 97.69 121 GLU B C 1
ATOM 2020 O O . GLU B 1 121 ? -11.82 0.143 7.184 1 97.69 121 GLU B O 1
ATOM 2025 N N . ALA B 1 122 ? -10.727 -1.09 8.711 1 98.69 122 ALA B N 1
ATOM 2026 C CA . ALA B 1 122 ? -9.859 0.024 9.094 1 98.69 122 ALA B CA 1
ATOM 2027 C C . ALA B 1 122 ? -8.938 0.423 7.941 1 98.69 122 ALA B C 1
ATOM 2029 O O . ALA B 1 122 ? -8.727 1.611 7.691 1 98.69 122 ALA B O 1
ATOM 2030 N N . HIS B 1 123 ? -8.398 -0.581 7.258 1 98.81 123 HIS B N 1
ATOM 2031 C CA . HIS B 1 123 ? -7.574 -0.335 6.078 1 98.81 123 HIS B CA 1
ATOM 2032 C C . HIS B 1 123 ? -8.344 0.463 5.027 1 98.81 123 HIS B C 1
ATOM 2034 O O . HIS B 1 123 ? -7.836 1.462 4.508 1 98.81 123 HIS B O 1
ATOM 2040 N N . ALA B 1 124 ? -9.555 0.078 4.75 1 98.56 124 ALA B N 1
ATOM 2041 C CA . ALA B 1 124 ? -10.367 0.747 3.736 1 98.56 124 ALA B CA 1
ATOM 2042 C C . ALA B 1 124 ? -10.656 2.193 4.133 1 98.56 124 ALA B C 1
ATOM 2044 O O . A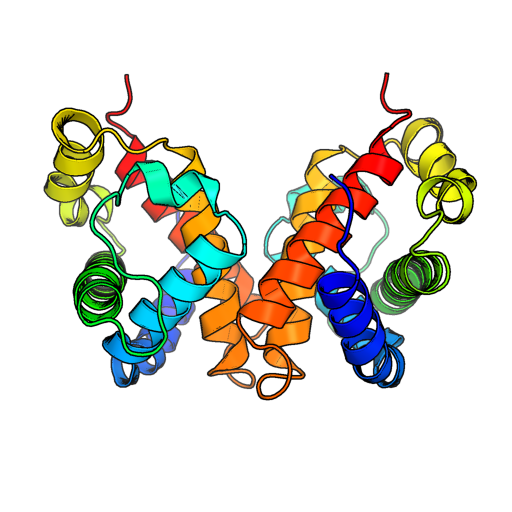LA B 1 124 ? -10.555 3.102 3.303 1 98.56 124 ALA B O 1
ATOM 2045 N N . ALA B 1 125 ? -11.008 2.402 5.383 1 98.75 125 ALA B N 1
ATOM 2046 C CA . ALA B 1 125 ? -11.312 3.746 5.867 1 98.75 125 ALA B CA 1
ATOM 2047 C C . ALA B 1 125 ? -10.078 4.645 5.801 1 98.75 125 ALA B C 1
ATOM 2049 O O . ALA B 1 125 ? -10.164 5.785 5.344 1 98.75 125 ALA B O 1
ATOM 2050 N N . TRP B 1 126 ? -8.984 4.117 6.16 1 98.88 126 TRP B N 1
ATOM 2051 C CA . TRP B 1 126 ? -7.77 4.926 6.191 1 98.88 126 TRP B CA 1
ATOM 2052 C C . TRP B 1 126 ? -7.227 5.145 4.785 1 98.88 126 TRP B C 1
ATOM 2054 O O . TRP B 1 126 ? -6.648 6.191 4.492 1 98.88 126 TRP B O 1
ATOM 2064 N N . ASP B 1 127 ? -7.336 4.125 3.939 1 98.75 127 ASP B N 1
ATOM 2065 C CA . ASP B 1 127 ? -6.957 4.324 2.545 1 98.75 127 ASP B CA 1
ATOM 2066 C C . ASP B 1 127 ? -7.758 5.461 1.913 1 98.75 127 ASP B C 1
ATOM 2068 O O . ASP B 1 127 ? -7.199 6.312 1.221 1 98.75 127 ASP B O 1
ATOM 2072 N N . LYS B 1 128 ? -9.047 5.488 2.113 1 98.5 128 LYS B N 1
ATOM 2073 C CA . LYS B 1 128 ? -9.914 6.543 1.602 1 98.5 128 LYS B CA 1
ATOM 2074 C C . LYS B 1 128 ? -9.539 7.898 2.195 1 98.5 128 LYS B C 1
ATOM 2076 O O . LYS B 1 128 ? -9.453 8.898 1.476 1 98.5 128 LYS B O 1
ATOM 2081 N N . PHE B 1 129 ? -9.344 7.906 3.492 1 98.81 129 PHE B N 1
ATOM 2082 C CA . PHE B 1 129 ? -8.953 9.117 4.199 1 98.81 129 PHE B CA 1
ATOM 2083 C C . PHE B 1 129 ? -7.652 9.68 3.631 1 98.81 129 PHE B C 1
ATOM 2085 O O . PHE B 1 129 ? -7.562 10.867 3.324 1 98.81 129 PHE B O 1
ATOM 2092 N N . LEU B 1 130 ? -6.656 8.82 3.434 1 98.69 130 LEU B N 1
ATOM 2093 C CA . LEU B 1 130 ? -5.359 9.273 2.939 1 98.69 130 LEU B CA 1
ATOM 2094 C C . LEU B 1 130 ? -5.453 9.703 1.48 1 98.69 130 LEU B C 1
ATOM 2096 O O . LEU B 1 130 ? -4.723 10.594 1.044 1 98.69 130 LEU B O 1
ATOM 2100 N N . SER B 1 131 ? -6.355 9.102 0.754 1 97.94 131 SER B N 1
ATOM 2101 C CA . SER B 1 131 ? -6.609 9.57 -0.604 1 97.94 131 SER B CA 1
ATOM 2102 C C . SER B 1 131 ? -7.148 10.992 -0.604 1 97.94 131 SER B C 1
ATOM 2104 O O . SER B 1 131 ? -6.766 11.805 -1.449 1 97.94 131 SER B O 1
ATOM 2106 N N . VAL B 1 132 ? -8.055 11.32 0.293 1 97.88 132 VAL B N 1
ATOM 2107 C CA . VAL B 1 132 ? -8.578 12.672 0.438 1 97.88 132 VAL B CA 1
ATOM 2108 C C . VAL B 1 132 ? -7.441 13.625 0.808 1 97.88 132 VAL B C 1
ATOM 2110 O O . VAL B 1 132 ? -7.312 14.703 0.219 1 97.88 132 VAL B O 1
ATOM 2113 N N . VAL B 1 133 ? -6.617 13.219 1.763 1 98.19 133 VAL B N 1
ATOM 2114 C CA . VAL B 1 133 ? -5.484 14.023 2.193 1 98.19 133 VAL B CA 1
ATOM 2115 C C . VAL B 1 133 ? -4.566 14.312 1.006 1 98.19 133 VAL B C 1
ATOM 2117 O O . VAL B 1 133 ? -4.164 15.453 0.781 1 98.19 133 VAL B O 1
ATOM 2120 N N . SER B 1 134 ? -4.242 13.281 0.257 1 97.25 134 SER B N 1
ATOM 2121 C CA . SER B 1 134 ? -3.389 13.43 -0.916 1 97.25 134 SER B CA 1
ATOM 2122 C C . SER B 1 134 ? -4.004 14.391 -1.93 1 97.25 134 SER B C 1
ATOM 2124 O O . SER B 1 134 ? -3.303 15.219 -2.51 1 97.25 134 SER B O 1
ATOM 2126 N N . SER B 1 135 ? -5.266 14.25 -2.145 1 96.5 135 SER B N 1
ATOM 2127 C CA . SER B 1 135 ? -5.969 15.125 -3.078 1 96.5 135 SER B CA 1
ATOM 2128 C C . SER B 1 135 ? -5.91 16.578 -2.625 1 96.5 135 SER B C 1
ATOM 2130 O O . SER B 1 135 ? -5.688 17.484 -3.438 1 96.5 135 SER B O 1
ATOM 2132 N N . VAL B 1 136 ? -6.125 16.812 -1.401 1 96.81 136 VAL B N 1
ATOM 2133 C CA . VAL B 1 136 ? -6.086 18.156 -0.841 1 96.81 136 VAL B CA 1
ATOM 2134 C C . VAL B 1 136 ? -4.688 18.75 -1.004 1 96.81 136 VAL B C 1
ATOM 2136 O O . VAL B 1 136 ? -4.535 19.906 -1.412 1 96.81 136 VAL B O 1
ATOM 2139 N N . LEU B 1 137 ? -3.637 17.953 -0.749 1 97 137 LEU B N 1
ATOM 2140 C CA . LEU B 1 137 ? -2.256 18.422 -0.805 1 97 137 LEU B CA 1
ATOM 2141 C C . LEU B 1 137 ? -1.845 18.734 -2.24 1 97 137 LEU B C 1
ATOM 2143 O O . LEU B 1 137 ? -0.92 19.516 -2.471 1 97 137 LEU B O 1
ATOM 2147 N N . THR B 1 138 ? -2.584 18.188 -3.158 1 95.56 138 THR B N 1
ATOM 2148 C CA . THR B 1 138 ? -2.18 18.375 -4.547 1 95.56 138 THR B CA 1
ATOM 2149 C C . THR B 1 138 ? -3.145 19.312 -5.273 1 95.56 138 THR B C 1
ATOM 2151 O O . THR B 1 138 ? -3.043 19.5 -6.488 1 95.56 138 THR B O 1
ATOM 2154 N N . GLU B 1 139 ? -4.074 19.875 -4.641 1 92.62 139 GLU B N 1
ATOM 2155 C CA . GLU B 1 139 ? -5.141 20.656 -5.246 1 92.62 139 GLU B CA 1
ATOM 2156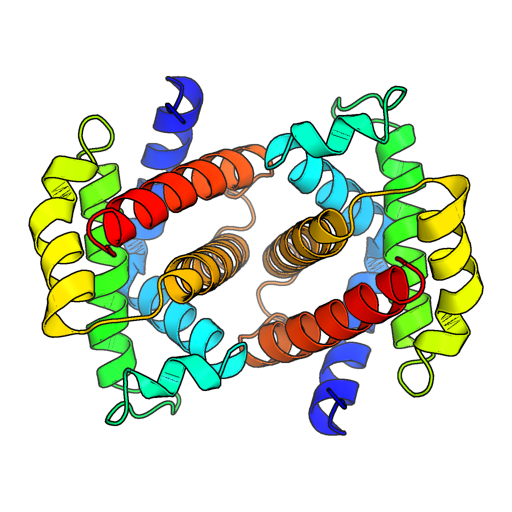 C C . GLU B 1 139 ? -4.582 21.891 -5.949 1 92.62 139 GLU B C 1
ATOM 2158 O O . GLU B 1 139 ? -5.133 22.344 -6.957 1 92.62 139 GLU B O 1
ATOM 2163 N N . LYS B 1 140 ? -3.473 22.359 -5.598 1 89 140 LYS B N 1
ATOM 2164 C CA . LYS B 1 140 ? -2.943 23.609 -6.145 1 89 140 LYS B CA 1
ATOM 2165 C C . LYS B 1 140 ? -1.903 23.328 -7.227 1 89 140 LYS B C 1
ATOM 2167 O O . LYS B 1 140 ? -1.302 24.266 -7.77 1 89 140 LYS B O 1
ATOM 2172 N N . TYR B 1 141 ? -1.676 22.047 -7.484 1 85.81 141 TYR B N 1
ATOM 2173 C CA . TYR B 1 141 ? -0.723 21.703 -8.531 1 85.81 141 TYR B CA 1
ATOM 2174 C C . TYR B 1 141 ? -1.268 22.062 -9.906 1 85.81 141 TYR B C 1
ATOM 2176 O O . TYR B 1 141 ? -2.334 21.578 -10.305 1 85.81 141 TYR B O 1
ATOM 2184 N N . ARG B 1 142 ? -1.401 23.156 -10.453 1 64.69 142 ARG B N 1
ATOM 2185 C CA . ARG B 1 142 ? -1.795 23.609 -11.781 1 64.69 142 ARG B CA 1
ATOM 2186 C C . ARG B 1 142 ? -0.593 23.672 -12.719 1 64.69 142 ARG B C 1
ATOM 2188 O O . ARG B 1 142 ? 0.532 23.922 -12.273 1 64.69 142 ARG B O 1
#

Solvent-accessible surface area (backbone atoms only — not comparable to full-atom values): 14964 Å² total; per-residue (Å²): 133,85,79,50,73,69,41,49,51,48,43,53,56,52,41,63,57,47,63,77,42,32,47,63,51,17,23,51,21,49,50,28,33,42,61,54,39,56,77,62,40,73,83,43,77,82,58,53,86,54,91,84,30,65,56,39,37,54,52,13,31,52,53,40,49,51,52,48,46,31,61,77,28,64,92,41,38,57,72,66,40,42,67,57,14,50,42,35,42,73,71,67,55,60,65,66,68,53,44,56,52,46,44,52,28,40,51,28,46,48,14,34,74,34,41,87,73,47,39,49,67,44,47,22,34,44,52,53,49,45,50,50,52,39,48,48,41,40,65,70,62,122,134,84,79,49,74,66,39,49,51,48,44,52,55,51,42,63,57,46,62,78,44,33,49,62,50,17,23,50,21,48,51,28,32,43,62,54,38,55,76,63,40,72,83,42,76,82,58,54,86,55,92,82,29,64,56,40,37,55,52,12,32,51,52,40,49,51,52,49,48,31,60,78,29,65,92,43,38,56,72,67,38,41,68,58,13,50,42,36,42,72,71,67,55,59,63,67,69,53,46,56,53,47,44,53,27,40,51,29,47,46,14,34,74,35,42,87,73,47,39,51,67,45,48,22,34,43,52,54,51,45,50,48,52,38,49,48,41,39,64,68,61,122

Secondary structure (DSSP, 8-state):
-PPPHHHHHHHHHHHHHHGGGHHHHHHHHHHHHHHH-GGGGGG-TT---STT-HHHHHHHHHHHHHHHHHHHTTT-HHHHTHHHHHIIIIII---THHHHHHHHHHHHHHHHH-TTT--HHHHHHHHHHHHHHHHHHTTT--/-PPPHHHHHHHHHHHHHHGGGHHHHHHHHHHHHHHH-GGGGGG-TT---STT-HHHHHHHHHHHHHHHHHHHTTT-HHHHTHHHHHIIIIII---THHHHHHHHHHHHHHHHH-TTT--HHHHHHHHHHHHHHHHHHTTT--